Protein AF-A0A561WC39-F1 (afdb_monomer_lite)

Secondary structure (DSSP, 8-state):
--------PPPP-PPP-TTPPPPPPPPPPPPPTTS-TTTHHHHTTT-TT---------PPPPP----S---------HHHHHHHHHHHH-TT-SEEEEESGGGSTT--TT--EEEEEE-TTS--EEEEEEETTEEEEEEEE-HHHHHHHHHHHHHTT--HHHHHHHHPEEEEE--TTHHHHHHHHHHH-S-PPPHHHHHHHHHHHHHHHHHHHH--SHHHHHHHHHHHHHHHHHHHHHHTT-----THHHHHHHHHH-HHHHHHHHHTSS--HHHHHHHHHHTTS---TT---

Foldseek 3Di:
DDDDDDDDDDDDDDDDDPPDDDDDDDDDDDDDPPPPPPVVVVVCVVPVPPDDDDDDDDDDDDDDDDDDDPPPPPPPQLLVQLLVVCCVVQVQWQWKWWFDCCLDPNDDPLDATEMETEHPVDPWDWDWDADSNGTYIYGYDHPVRLVVVCVVCLVVLHLPSLRRLLRIDISDHDPDCSNVVSVVDQVVASDADDPLRLLVLQALLQVLLVQLVPDPDPVSNLVSLQVNLLSLLQLVQRRVRHRDYDDPVSLVSCCVVPVVVSVVSVVCSNPCNVSSQVSSVVSVHHDDPPDDD

Radius of gyration: 27.8 Å; chains: 1; bounding box: 89×64×68 Å

Organism: Actinoplanes teichomyceticus (NCBI:txid1867)

pLDDT: mean 80.76, std 26.43, range [28.27, 98.81]

Sequence (293 aa):
MFTGCGAIRGPPVARFNPDSPPAPDRAPEPATDAQVSVVFREVRKKFPDAGERVAVDTPIPPAMTRTGQCGMIIDMEPVHVARELARDRFPAAEWAMLTGSVVGPHRTAGSDLDIVVLDETDPGHRESLRHRGWPVELFVHTRERLAGFLERERAQRKPSTHRMLAHGVVLFGDPGDLPARCARVLAEGPGPLSPAEHDWLRYSLTDGLDDLRHATDPGERTVIATGLWTGTAEAVLSLAGRWVSGGKWLLRDLREHDPVLAERWLAARDDPAALATEVLAGAGGPLFDGYRA

InterPro domains:
  IPR043519 Nucleotidyltransferase superfamily [G3DSA:3.30.460.10] (80-185)
  IPR043519 Nucleotidyltransferase superfamily [SSF81301] (84-177)

Structure (mmCIF, N/CA/C/O backbone):
data_AF-A0A561WC39-F1
#
_entry.id   AF-A0A561WC39-F1
#
loop_
_atom_site.group_PDB
_atom_site.id
_atom_site.type_symbol
_atom_site.label_atom_id
_atom_site.label_alt_id
_atom_site.label_comp_id
_atom_site.label_asym_id
_atom_site.label_entity_id
_atom_site.label_seq_id
_atom_site.pdbx_PDB_ins_code
_atom_site.Cartn_x
_atom_site.Cartn_y
_atom_site.Cartn_z
_atom_site.occupancy
_atom_site.B_iso_or_equiv
_atom_site.auth_seq_id
_atom_site.auth_comp_id
_atom_site.auth_asym_id
_atom_site.auth_atom_id
_atom_site.pdbx_PDB_model_num
ATOM 1 N N . MET A 1 1 ? 70.003 -24.829 -41.745 1.00 38.84 1 MET A N 1
ATOM 2 C CA . MET A 1 1 ? 70.320 -25.410 -40.425 1.00 38.84 1 MET A CA 1
ATOM 3 C C . MET A 1 1 ? 69.004 -25.742 -39.753 1.00 38.84 1 MET A C 1
ATOM 5 O O . MET A 1 1 ? 68.220 -24.838 -39.510 1.00 38.84 1 MET A O 1
ATOM 9 N N . PHE A 1 2 ? 68.732 -27.035 -39.597 1.00 33.69 2 PHE A N 1
ATOM 10 C CA . PHE A 1 2 ? 67.561 -27.582 -38.915 1.00 33.69 2 PHE A CA 1
ATOM 11 C C . PHE A 1 2 ? 67.892 -27.774 -37.433 1.00 33.69 2 PHE A C 1
ATOM 13 O O . PHE A 1 2 ? 68.833 -28.494 -37.120 1.00 33.69 2 PHE A O 1
ATOM 20 N N . THR A 1 3 ? 67.092 -27.183 -36.554 1.00 34.00 3 THR A N 1
ATOM 21 C CA . THR A 1 3 ? 66.973 -27.468 -35.113 1.00 34.00 3 THR A CA 1
ATOM 22 C C . THR A 1 3 ? 65.618 -26.885 -34.692 1.00 34.00 3 THR A C 1
ATOM 24 O O . THR A 1 3 ? 65.288 -25.779 -35.090 1.00 34.00 3 THR A O 1
ATOM 27 N N . GLY A 1 4 ? 64.725 -27.521 -33.948 1.00 28.80 4 GLY A N 1
ATOM 28 C CA . GLY A 1 4 ? 64.634 -28.853 -33.378 1.00 28.80 4 GLY A CA 1
ATOM 29 C C . GLY A 1 4 ? 63.205 -28.976 -32.830 1.00 28.80 4 GLY A C 1
ATOM 30 O O . GLY A 1 4 ? 62.653 -28.019 -32.292 1.00 28.80 4 GLY A O 1
ATOM 31 N N . CYS A 1 5 ? 62.591 -30.135 -33.044 1.00 32.22 5 CYS A N 1
ATOM 32 C CA . CYS A 1 5 ? 61.251 -30.487 -32.592 1.00 32.22 5 CYS A CA 1
ATOM 33 C C . CYS A 1 5 ? 61.234 -30.624 -31.058 1.00 32.22 5 CYS A C 1
ATOM 35 O O . CYS A 1 5 ? 62.030 -31.381 -30.504 1.00 32.22 5 CYS A O 1
ATOM 37 N N . GLY A 1 6 ? 60.335 -29.905 -30.382 1.00 30.12 6 GLY A N 1
ATOM 38 C CA . GLY A 1 6 ? 60.115 -29.984 -28.938 1.00 30.12 6 GLY A CA 1
ATOM 39 C C . GLY A 1 6 ? 58.639 -30.216 -28.643 1.00 30.12 6 GLY A C 1
ATOM 40 O O . GLY A 1 6 ? 57.871 -29.271 -28.504 1.00 30.12 6 GLY A O 1
ATOM 41 N N . ALA A 1 7 ? 58.244 -31.487 -28.580 1.00 34.25 7 ALA A N 1
ATOM 42 C CA . ALA A 1 7 ? 56.922 -31.917 -28.146 1.00 34.25 7 ALA A CA 1
ATOM 43 C C . ALA A 1 7 ? 56.763 -31.681 -26.634 1.00 34.25 7 ALA A C 1
ATOM 45 O O . ALA A 1 7 ? 57.479 -32.285 -25.834 1.00 34.25 7 ALA A O 1
ATOM 46 N N . ILE A 1 8 ? 55.808 -30.837 -26.235 1.00 35.19 8 ILE A N 1
ATOM 47 C CA . ILE A 1 8 ? 55.399 -30.701 -24.833 1.00 35.19 8 ILE A CA 1
ATOM 48 C C . ILE A 1 8 ? 54.224 -31.653 -24.597 1.00 35.19 8 ILE A C 1
ATOM 50 O O . ILE A 1 8 ? 53.166 -31.541 -25.213 1.00 35.19 8 ILE A O 1
ATOM 54 N N . ARG A 1 9 ? 54.466 -32.638 -23.729 1.00 36.97 9 ARG A N 1
ATOM 55 C CA . ARG A 1 9 ? 53.514 -33.657 -23.280 1.00 36.97 9 ARG A CA 1
ATOM 56 C C . ARG A 1 9 ? 52.350 -32.993 -22.538 1.00 36.97 9 ARG A C 1
ATOM 58 O O . ARG A 1 9 ? 52.577 -32.300 -21.550 1.00 36.97 9 ARG A O 1
ATOM 65 N N . GLY A 1 10 ? 51.123 -33.241 -22.992 1.00 35.28 10 GLY A N 1
ATOM 66 C CA . GLY A 1 10 ? 49.914 -32.934 -22.226 1.00 35.28 10 GLY A CA 1
ATOM 67 C C . GLY A 1 10 ? 49.821 -33.784 -20.947 1.00 35.28 10 GLY A C 1
ATOM 68 O O . GLY A 1 10 ? 50.438 -34.854 -20.879 1.00 35.28 10 GLY A O 1
ATOM 69 N N . PRO A 1 11 ? 49.083 -33.322 -19.922 1.00 36.88 11 PRO A N 1
ATOM 70 C CA . PRO A 1 11 ? 48.911 -34.055 -18.671 1.00 36.88 11 PRO A CA 1
ATOM 71 C C . PRO A 1 11 ? 48.149 -35.375 -18.904 1.00 36.88 11 PRO A C 1
ATOM 73 O O . PRO A 1 11 ? 47.390 -35.488 -19.871 1.00 36.88 11 PRO A O 1
ATOM 76 N N . PRO A 1 12 ? 48.344 -36.400 -18.052 1.00 37.53 12 PRO A N 1
ATOM 77 C CA . PRO A 1 12 ? 47.723 -37.702 -18.249 1.00 37.53 12 PRO A CA 1
ATOM 78 C C . 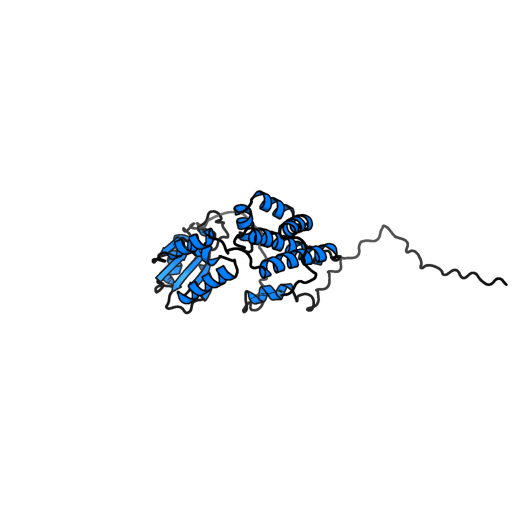PRO A 1 12 ? 46.200 -37.609 -18.113 1.00 37.53 12 PRO A C 1
ATOM 80 O O . PRO A 1 12 ? 45.676 -37.082 -17.134 1.00 37.53 12 PRO A O 1
ATOM 83 N N . VAL A 1 13 ? 45.496 -38.164 -19.098 1.00 41.84 13 VAL A N 1
ATOM 84 C CA . VAL A 1 13 ? 44.041 -38.333 -19.079 1.00 41.84 13 VAL A CA 1
ATOM 85 C C . VAL A 1 13 ? 43.697 -39.349 -17.987 1.00 41.84 13 VAL A C 1
ATOM 87 O O . VAL A 1 13 ? 44.093 -40.515 -18.069 1.00 41.84 13 VAL A O 1
ATOM 90 N N . ALA A 1 14 ? 42.994 -38.906 -16.946 1.00 41.03 14 ALA A N 1
ATOM 91 C CA . ALA A 1 14 ? 42.491 -39.785 -15.899 1.00 41.03 14 ALA A CA 1
ATOM 92 C C . ALA A 1 14 ? 41.495 -40.787 -16.506 1.00 41.03 14 ALA A C 1
ATOM 94 O O . ALA A 1 14 ? 40.533 -40.404 -17.172 1.00 41.03 14 ALA A O 1
ATOM 95 N N . ARG A 1 15 ? 41.738 -42.086 -16.299 1.00 39.62 15 ARG A N 1
ATOM 96 C CA . ARG A 1 15 ? 40.796 -43.145 -16.677 1.00 39.62 15 ARG A CA 1
ATOM 97 C C . ARG A 1 15 ? 39.572 -43.061 -15.766 1.00 39.62 15 ARG A C 1
ATOM 99 O O . ARG A 1 15 ? 39.701 -43.192 -14.553 1.00 39.62 15 ARG A O 1
ATOM 106 N N . PHE A 1 16 ? 38.405 -42.853 -16.364 1.00 41.72 16 PHE A N 1
ATOM 107 C CA . PHE A 1 16 ? 37.113 -42.919 -15.689 1.00 41.72 16 PHE A CA 1
ATOM 108 C C . PHE A 1 16 ? 36.824 -44.379 -15.305 1.00 41.72 16 PHE A C 1
ATOM 110 O O . PHE A 1 16 ? 36.820 -45.253 -16.173 1.00 41.72 16 PHE A O 1
ATOM 117 N N . ASN A 1 17 ? 36.638 -44.648 -14.012 1.00 43.69 17 ASN A N 1
ATOM 118 C CA . ASN A 1 17 ? 36.216 -45.949 -13.496 1.00 43.69 17 ASN A CA 1
ATOM 119 C C . ASN A 1 17 ? 34.712 -45.872 -13.163 1.00 43.69 17 ASN A C 1
ATOM 121 O O . ASN A 1 17 ? 34.363 -45.106 -12.264 1.00 43.69 17 ASN A O 1
ATOM 125 N N . PRO A 1 18 ? 33.827 -46.600 -13.867 1.00 40.78 18 PRO A N 1
ATOM 126 C CA . PRO A 1 18 ? 32.377 -46.482 -13.697 1.00 40.78 18 PRO A CA 1
ATOM 127 C C . PRO A 1 18 ? 31.819 -47.098 -12.397 1.00 40.78 18 PRO A C 1
ATOM 129 O O . PRO A 1 18 ? 30.639 -46.911 -12.127 1.00 40.78 18 PRO A O 1
ATOM 132 N N . ASP A 1 19 ? 32.647 -47.754 -11.572 1.00 41.31 19 ASP A N 1
ATOM 133 C CA . ASP A 1 19 ? 32.212 -48.460 -10.351 1.00 41.31 19 ASP A CA 1
ATOM 134 C C . ASP A 1 19 ? 32.605 -47.765 -9.023 1.00 41.31 19 ASP A C 1
ATOM 136 O O . ASP A 1 19 ? 32.615 -48.390 -7.961 1.00 41.31 19 ASP A O 1
ATOM 140 N N . SER A 1 20 ? 32.936 -46.468 -9.040 1.00 40.59 20 SER A N 1
ATOM 141 C CA . SER A 1 20 ? 33.216 -45.705 -7.809 1.00 40.59 20 SER A CA 1
ATOM 142 C C . SER A 1 20 ? 31.926 -45.134 -7.188 1.00 40.59 20 SER A C 1
ATOM 144 O O . SER A 1 20 ? 31.184 -44.444 -7.888 1.00 40.59 20 SER A O 1
ATOM 146 N N . PRO A 1 21 ? 31.656 -45.340 -5.882 1.00 39.66 21 PRO A N 1
ATOM 147 C CA . PRO A 1 21 ? 30.512 -44.722 -5.212 1.00 39.66 21 PRO A CA 1
ATOM 148 C C . PRO A 1 21 ? 30.664 -43.188 -5.152 1.00 39.66 21 PRO A C 1
ATOM 150 O O . PRO A 1 21 ? 31.790 -42.694 -5.026 1.00 39.66 21 PRO A O 1
ATOM 153 N N . PRO A 1 22 ? 29.561 -42.417 -5.234 1.00 40.00 22 PRO A N 1
ATOM 154 C CA . PRO A 1 22 ? 29.616 -40.958 -5.216 1.00 40.00 22 PRO A CA 1
ATOM 155 C C . PRO A 1 22 ? 30.178 -40.439 -3.887 1.00 40.00 22 PRO A C 1
ATOM 157 O O . PRO A 1 22 ? 29.841 -40.938 -2.811 1.00 40.00 22 PRO A O 1
ATOM 160 N N . ALA A 1 23 ? 31.042 -39.424 -3.968 1.00 41.06 23 ALA A N 1
ATOM 161 C CA . ALA A 1 23 ? 31.529 -38.703 -2.799 1.00 41.06 23 ALA A CA 1
ATOM 162 C C . ALA A 1 23 ? 30.355 -37.999 -2.085 1.00 41.06 23 ALA A C 1
ATOM 164 O O . ALA A 1 23 ? 29.459 -37.498 -2.766 1.00 41.06 23 ALA A O 1
ATOM 165 N N . PRO A 1 24 ? 30.334 -37.948 -0.741 1.00 38.28 24 PRO A N 1
ATOM 166 C CA . PRO A 1 24 ? 29.268 -37.273 -0.010 1.00 38.28 24 PRO A CA 1
ATOM 167 C C . PRO A 1 24 ? 29.285 -35.763 -0.284 1.00 38.28 24 PRO A C 1
ATOM 169 O O . PRO A 1 24 ? 30.349 -35.139 -0.259 1.00 38.28 24 PRO A O 1
ATOM 172 N N . ASP A 1 25 ? 28.098 -35.196 -0.521 1.00 38.34 25 ASP A N 1
ATOM 173 C CA . ASP A 1 25 ? 27.864 -33.761 -0.704 1.00 38.34 25 ASP A CA 1
ATOM 174 C C . ASP A 1 25 ? 28.508 -32.955 0.434 1.00 38.34 25 ASP A C 1
ATOM 176 O O . ASP A 1 25 ? 28.147 -33.090 1.607 1.00 38.34 25 ASP A O 1
ATOM 180 N N . ARG A 1 26 ? 29.468 -32.089 0.092 1.00 35.19 26 ARG A N 1
ATOM 181 C CA . ARG A 1 26 ? 29.903 -31.020 0.995 1.00 35.19 26 ARG A CA 1
ATOM 182 C C . ARG A 1 26 ? 28.839 -29.931 0.963 1.00 35.19 26 ARG A C 1
ATOM 184 O O . ARG A 1 26 ? 28.613 -29.325 -0.080 1.00 35.19 26 ARG A O 1
ATOM 191 N N . ALA A 1 27 ? 28.217 -29.679 2.111 1.00 35.19 27 ALA A N 1
ATOM 192 C CA . ALA A 1 27 ? 27.345 -28.529 2.309 1.00 35.19 27 ALA A CA 1
ATOM 193 C C . ALA A 1 27 ? 28.076 -27.226 1.912 1.00 35.19 27 ALA A C 1
ATOM 195 O O . ALA A 1 27 ? 29.264 -27.093 2.223 1.00 35.19 27 ALA A O 1
ATOM 196 N N . PRO A 1 28 ? 27.407 -26.274 1.237 1.00 35.34 28 PRO A N 1
ATOM 197 C CA . PRO A 1 28 ? 28.019 -24.996 0.901 1.00 35.34 28 PRO A CA 1
ATOM 198 C C . PRO A 1 28 ? 28.355 -24.215 2.180 1.00 35.34 28 PRO A C 1
ATOM 200 O O . PRO A 1 28 ? 27.536 -24.122 3.097 1.00 35.34 28 PRO A O 1
ATOM 203 N N . GLU A 1 29 ? 29.573 -23.671 2.244 1.00 35.72 29 GLU A N 1
ATOM 204 C CA . GLU A 1 29 ? 29.999 -22.772 3.321 1.00 35.72 29 GLU A CA 1
ATOM 205 C C . GLU A 1 29 ? 29.115 -21.509 3.350 1.00 35.72 29 GLU A C 1
ATOM 207 O O . GLU A 1 29 ? 28.715 -21.014 2.290 1.00 35.72 29 GLU A O 1
ATOM 212 N N . PRO A 1 30 ? 28.782 -20.971 4.538 1.00 34.69 30 PRO A N 1
ATOM 213 C CA . PRO A 1 30 ? 27.937 -19.789 4.643 1.00 34.69 30 PRO A CA 1
ATOM 214 C C . PRO A 1 30 ? 28.637 -18.554 4.060 1.00 34.69 30 PRO A C 1
ATOM 216 O O . PRO A 1 30 ? 29.819 -18.313 4.310 1.00 34.69 30 PRO A O 1
ATOM 219 N N . ALA A 1 31 ? 27.878 -17.752 3.309 1.00 33.28 31 ALA A N 1
ATOM 220 C CA . ALA A 1 31 ? 28.332 -16.477 2.765 1.00 33.28 31 ALA A CA 1
ATOM 221 C C . ALA A 1 31 ? 28.852 -15.550 3.879 1.00 33.28 31 ALA A C 1
ATOM 223 O O . ALA A 1 31 ? 28.271 -15.466 4.963 1.00 33.28 31 ALA A O 1
ATOM 224 N N . THR A 1 32 ? 29.951 -14.848 3.604 1.00 41.38 32 THR A N 1
ATOM 225 C CA . THR A 1 32 ? 30.555 -13.897 4.545 1.00 41.38 32 THR A CA 1
ATOM 226 C C . THR A 1 32 ? 29.769 -12.580 4.594 1.00 41.38 32 THR A C 1
ATOM 228 O O . THR A 1 32 ? 29.124 -12.181 3.622 1.00 41.38 32 THR A O 1
ATOM 231 N N . ASP A 1 33 ? 29.852 -11.884 5.736 1.00 38.91 33 ASP A N 1
ATOM 232 C CA . ASP A 1 33 ? 29.078 -10.689 6.142 1.00 38.91 33 ASP A CA 1
ATOM 233 C C . ASP A 1 33 ? 29.092 -9.485 5.167 1.00 38.91 33 ASP A C 1
ATOM 235 O O . ASP A 1 33 ? 28.386 -8.499 5.376 1.00 38.91 33 ASP A O 1
ATOM 239 N N . ALA A 1 34 ? 29.858 -9.539 4.075 1.00 39.38 34 ALA A N 1
ATOM 240 C CA . ALA A 1 34 ? 29.959 -8.466 3.088 1.00 39.38 34 ALA A CA 1
ATOM 241 C C . ALA A 1 34 ? 28.928 -8.548 1.937 1.00 39.38 34 ALA A C 1
ATOM 243 O O . ALA A 1 34 ? 28.768 -7.569 1.210 1.00 39.38 34 ALA A O 1
ATOM 244 N N . GLN A 1 35 ? 28.191 -9.657 1.772 1.00 39.16 35 GLN A N 1
ATOM 245 C CA . GLN A 1 35 ? 27.247 -9.866 0.647 1.00 39.16 35 GLN A CA 1
ATOM 246 C C . GLN A 1 35 ? 25.762 -9.620 0.995 1.00 39.16 35 GLN A C 1
ATOM 248 O O . GLN A 1 35 ? 24.876 -9.825 0.172 1.00 39.16 35 GLN A O 1
ATOM 253 N N . VAL A 1 36 ? 25.473 -9.106 2.195 1.00 38.50 36 VAL A N 1
ATOM 254 C CA . VAL A 1 36 ? 24.104 -8.906 2.724 1.00 38.50 36 VAL A CA 1
ATOM 255 C C . VAL A 1 36 ? 23.684 -7.413 2.725 1.00 38.50 36 VAL A C 1
ATOM 257 O O . VAL A 1 36 ? 22.737 -6.996 3.387 1.00 38.50 36 VAL A O 1
ATOM 260 N N . SER A 1 37 ? 24.384 -6.559 1.969 1.00 40.31 37 SER A N 1
ATOM 261 C CA . SER A 1 37 ? 24.378 -5.098 2.192 1.00 40.31 37 SER A CA 1
ATOM 262 C C . SER A 1 37 ? 23.324 -4.273 1.419 1.00 40.31 37 SER A C 1
ATOM 264 O O . SER A 1 37 ? 23.021 -3.152 1.829 1.00 40.31 37 SER A O 1
ATOM 266 N N . VAL A 1 38 ? 22.688 -4.782 0.354 1.00 38.06 38 VAL A N 1
ATOM 267 C CA . VAL A 1 38 ? 21.736 -3.963 -0.444 1.00 38.06 38 VAL A CA 1
ATOM 268 C C . VAL A 1 38 ? 20.268 -4.217 -0.077 1.00 38.06 38 VAL A C 1
ATOM 270 O O . VAL A 1 38 ? 19.501 -3.270 0.080 1.00 38.06 38 VAL A O 1
ATOM 273 N N . VAL A 1 39 ? 19.878 -5.466 0.196 1.00 39.50 39 VAL A N 1
ATOM 274 C CA . VAL A 1 39 ? 18.478 -5.817 0.527 1.00 39.50 39 VAL A CA 1
ATOM 275 C C . VAL A 1 39 ? 18.075 -5.364 1.943 1.00 39.50 39 VAL A C 1
ATOM 277 O O . VAL A 1 39 ? 16.921 -5.017 2.195 1.00 39.50 39 VAL A O 1
ATOM 280 N N . PHE A 1 40 ? 19.024 -5.267 2.880 1.00 32.22 40 PHE A N 1
ATOM 281 C CA . PHE A 1 40 ? 18.731 -4.863 4.262 1.00 32.22 40 PHE A CA 1
ATOM 282 C C . PHE A 1 40 ? 18.564 -3.352 4.464 1.00 32.22 40 PHE A C 1
ATOM 284 O O . PHE A 1 40 ? 18.014 -2.933 5.488 1.00 32.22 40 PHE A O 1
ATOM 291 N N . ARG A 1 41 ? 18.976 -2.518 3.499 1.00 39.00 41 ARG A N 1
ATOM 292 C CA . ARG A 1 41 ? 18.856 -1.056 3.620 1.00 39.00 41 ARG A CA 1
ATOM 293 C C . ARG A 1 41 ? 17.397 -0.582 3.537 1.00 39.00 41 ARG A C 1
ATOM 295 O O . ARG A 1 41 ? 17.069 0.453 4.115 1.00 39.00 41 ARG A O 1
ATOM 302 N N . GLU A 1 42 ? 16.518 -1.379 2.930 1.00 37.19 42 GLU A N 1
ATOM 303 C CA . GLU A 1 42 ? 15.094 -1.056 2.778 1.00 37.19 42 GLU A CA 1
ATOM 304 C C . GLU A 1 42 ? 14.211 -1.682 3.875 1.00 37.19 42 GLU A C 1
ATOM 306 O O . GLU A 1 42 ? 13.207 -1.096 4.281 1.00 37.19 42 GLU A O 1
ATOM 311 N N . VAL A 1 43 ? 14.628 -2.813 4.460 1.00 35.31 43 VAL A N 1
ATOM 312 C CA . VAL A 1 43 ? 13.932 -3.433 5.606 1.00 35.31 43 VAL A CA 1
ATOM 313 C C . VAL A 1 43 ? 14.170 -2.642 6.900 1.00 35.31 43 VAL A C 1
ATOM 315 O O . VAL A 1 43 ? 13.235 -2.421 7.671 1.00 35.31 43 VAL A O 1
ATOM 318 N N . ARG A 1 44 ? 15.388 -2.122 7.119 1.00 31.73 44 ARG A N 1
ATOM 319 C CA . ARG A 1 44 ? 15.736 -1.369 8.341 1.00 31.73 44 ARG A CA 1
ATOM 320 C C . ARG A 1 44 ? 15.097 0.025 8.416 1.00 31.73 44 ARG A C 1
ATOM 322 O O . ARG A 1 44 ? 14.893 0.538 9.509 1.00 31.73 44 ARG A O 1
ATOM 329 N N . LYS A 1 45 ? 14.710 0.613 7.276 1.00 35.44 45 LYS A N 1
ATOM 330 C CA . LYS A 1 45 ? 13.906 1.853 7.232 1.00 35.44 45 LYS A CA 1
ATOM 331 C C . LYS A 1 45 ? 12.459 1.646 7.693 1.00 35.44 45 LYS A C 1
ATOM 333 O O . LYS A 1 45 ? 11.787 2.621 8.012 1.00 35.44 45 LYS A O 1
ATOM 338 N N . LYS A 1 46 ? 11.972 0.400 7.714 1.00 36.19 46 LYS A N 1
ATOM 339 C CA . LYS A 1 46 ? 10.573 0.077 8.019 1.00 36.19 46 LYS A CA 1
ATOM 340 C C . LYS A 1 46 ? 10.353 -0.393 9.464 1.00 36.19 46 LYS A C 1
ATOM 342 O O . LYS A 1 46 ? 9.235 -0.272 9.951 1.00 36.19 46 LYS A O 1
ATOM 347 N N . PHE A 1 47 ? 11.398 -0.869 10.153 1.00 32.81 47 PHE A N 1
ATOM 348 C CA . PHE A 1 47 ? 11.338 -1.353 11.541 1.00 32.81 47 PHE A CA 1
ATOM 349 C C . PHE A 1 47 ? 12.672 -1.098 12.280 1.00 32.81 47 PHE A C 1
ATOM 351 O O . PHE A 1 47 ? 13.595 -1.903 12.149 1.00 32.81 47 PHE A O 1
ATOM 358 N N . PRO A 1 48 ? 12.816 0.010 13.033 1.00 30.45 48 PRO A N 1
ATOM 359 C CA . PRO A 1 48 ? 14.077 0.345 13.703 1.00 30.45 48 PRO A CA 1
ATOM 360 C C . PRO A 1 48 ? 14.392 -0.527 14.935 1.00 30.45 48 PRO A C 1
ATOM 362 O O . PRO A 1 48 ? 15.565 -0.657 15.270 1.00 30.45 48 PRO A O 1
ATOM 365 N N . ASP A 1 49 ? 13.393 -1.195 15.530 1.00 33.12 49 ASP A N 1
ATOM 366 C CA . ASP A 1 49 ? 13.530 -1.943 16.796 1.00 33.12 49 ASP A CA 1
ATOM 367 C C . ASP A 1 49 ? 13.316 -3.462 16.661 1.00 33.12 49 ASP A C 1
ATOM 369 O O . ASP A 1 49 ? 12.816 -4.120 17.574 1.00 33.12 49 ASP A O 1
ATOM 373 N N . ALA A 1 50 ? 13.691 -4.064 15.528 1.00 34.47 50 ALA A N 1
ATOM 374 C CA . ALA A 1 50 ? 13.735 -5.525 15.423 1.00 34.47 50 ALA A CA 1
ATOM 375 C C . ALA A 1 50 ? 14.905 -6.077 16.261 1.00 34.47 50 ALA A C 1
ATOM 377 O O . ALA A 1 50 ? 16.006 -6.315 15.761 1.00 34.47 50 ALA A O 1
ATOM 378 N N . GLY A 1 51 ? 14.651 -6.217 17.560 1.00 31.98 51 GLY A N 1
ATOM 379 C CA . GLY A 1 51 ? 15.507 -6.889 18.520 1.00 31.98 51 GLY A CA 1
ATOM 380 C C . GLY A 1 51 ? 15.668 -8.379 18.212 1.00 31.98 51 GLY A C 1
ATOM 381 O O . GLY A 1 51 ? 14.789 -9.034 17.659 1.00 31.98 51 GLY A O 1
ATOM 382 N N . GLU A 1 52 ? 16.862 -8.836 18.564 1.00 32.75 52 GLU A N 1
ATOM 383 C CA . GLU A 1 52 ? 17.459 -10.170 18.629 1.00 32.75 52 GLU A CA 1
ATOM 384 C C . GLU A 1 52 ? 16.571 -11.421 18.438 1.00 32.75 52 GLU A C 1
ATOM 386 O O . GLU A 1 52 ? 15.486 -11.575 18.994 1.00 32.75 52 GLU A O 1
ATOM 391 N N . ARG A 1 53 ? 17.116 -12.367 17.658 1.00 32.41 53 ARG A N 1
ATOM 392 C CA . ARG A 1 53 ? 16.538 -13.677 17.327 1.00 32.41 53 ARG A CA 1
ATOM 393 C C . ARG A 1 53 ? 16.152 -14.450 18.593 1.00 32.41 53 ARG A C 1
ATOM 395 O O . ARG A 1 53 ? 17.025 -14.887 19.336 1.00 32.41 53 ARG A O 1
ATOM 402 N N . VAL A 1 54 ? 14.865 -14.745 18.763 1.00 30.77 54 VAL A N 1
ATOM 403 C CA . VAL A 1 54 ? 14.424 -15.837 19.640 1.00 30.77 54 VAL A CA 1
ATOM 404 C C . VAL A 1 54 ? 14.394 -17.114 18.803 1.00 30.77 54 VAL A C 1
ATOM 406 O O . VAL A 1 54 ? 13.562 -17.264 17.909 1.00 30.77 54 VAL A O 1
ATOM 409 N N . ALA A 1 55 ? 15.337 -18.019 19.062 1.00 29.28 55 ALA A N 1
ATOM 410 C CA . ALA A 1 55 ? 15.293 -19.379 18.542 1.00 29.28 55 ALA A CA 1
ATOM 411 C C . ALA A 1 55 ? 14.101 -20.112 19.174 1.00 29.28 55 ALA A C 1
ATOM 413 O O . ALA A 1 55 ? 14.011 -20.208 20.397 1.00 29.28 55 ALA A O 1
ATOM 414 N N . VAL A 1 56 ? 13.185 -20.623 18.351 1.00 32.62 56 VAL A N 1
ATOM 415 C CA . VAL A 1 56 ? 12.109 -21.510 18.805 1.00 32.62 56 VAL A CA 1
ATOM 416 C C . VAL A 1 56 ? 12.410 -22.902 18.263 1.00 32.62 56 VAL A C 1
ATOM 418 O O . VAL A 1 56 ? 11.914 -23.298 17.213 1.00 32.62 56 VAL A O 1
ATOM 421 N N . ASP A 1 57 ? 13.265 -23.632 18.978 1.00 32.12 57 ASP A N 1
ATOM 422 C CA . ASP A 1 57 ? 13.354 -25.083 18.844 1.00 32.12 57 ASP A CA 1
ATOM 423 C C . ASP A 1 57 ? 12.148 -25.692 19.561 1.00 32.12 57 ASP A C 1
ATOM 425 O O . ASP A 1 57 ? 12.077 -25.740 20.791 1.00 32.12 57 ASP A O 1
ATOM 429 N N . THR A 1 58 ? 11.157 -26.161 18.808 1.00 32.75 58 THR A N 1
ATOM 430 C CA . THR A 1 58 ? 10.183 -27.118 19.341 1.00 32.75 58 THR A CA 1
ATOM 431 C C . THR A 1 58 ? 9.755 -28.074 18.228 1.00 32.75 58 THR A C 1
ATOM 433 O O . THR A 1 58 ? 9.284 -27.616 17.186 1.00 32.75 58 THR A O 1
ATOM 436 N N . PRO A 1 59 ? 9.918 -29.399 18.400 1.00 31.00 59 PRO A N 1
ATOM 437 C CA . PRO A 1 59 ? 9.541 -30.359 17.374 1.00 31.00 59 PRO A CA 1
ATOM 438 C C . PRO A 1 59 ? 8.016 -30.438 17.239 1.00 31.00 59 PRO A C 1
ATOM 440 O O . PRO A 1 59 ? 7.290 -30.527 18.229 1.00 31.00 59 PRO A O 1
ATOM 443 N N . ILE A 1 60 ? 7.540 -30.439 15.994 1.00 36.25 60 ILE A N 1
ATOM 444 C CA . ILE A 1 60 ? 6.140 -30.691 15.632 1.00 36.25 60 ILE A CA 1
ATOM 445 C C . ILE A 1 60 ? 5.821 -32.162 15.970 1.00 36.25 60 ILE A C 1
ATOM 447 O O . ILE A 1 60 ? 6.456 -33.049 15.394 1.00 36.25 60 ILE A O 1
ATOM 451 N N . PRO A 1 61 ? 4.873 -32.473 16.875 1.00 32.31 61 PRO A N 1
ATOM 452 C CA . PRO A 1 61 ? 4.496 -33.858 17.140 1.00 32.31 61 PRO A CA 1
ATOM 453 C C . PRO A 1 61 ? 3.616 -34.409 16.003 1.00 32.31 61 PRO A C 1
ATOM 455 O O . PRO A 1 61 ? 2.863 -33.651 15.382 1.00 32.31 61 PRO A O 1
ATOM 458 N N . PRO A 1 62 ? 3.678 -35.722 15.707 1.00 33.25 62 PRO A N 1
ATOM 459 C CA . PRO A 1 62 ? 2.917 -36.301 14.613 1.00 33.25 62 PRO A CA 1
ATOM 460 C C . PRO A 1 62 ? 1.434 -36.420 14.980 1.00 33.25 62 PRO A C 1
ATOM 462 O O . PRO A 1 62 ? 1.062 -36.633 16.135 1.00 33.25 62 PRO A O 1
ATOM 465 N N . ALA A 1 63 ? 0.585 -36.301 13.961 1.00 38.69 63 ALA A N 1
ATOM 466 C CA . ALA A 1 63 ? -0.859 -36.421 14.078 1.00 38.69 63 ALA A CA 1
ATOM 467 C C . ALA A 1 63 ? -1.270 -37.793 14.645 1.00 38.69 63 ALA A C 1
ATOM 469 O O . ALA A 1 63 ? -0.957 -38.834 14.067 1.00 38.69 63 ALA A O 1
ATOM 470 N N . MET A 1 64 ? -2.036 -37.784 15.739 1.00 30.67 64 MET A N 1
ATOM 471 C CA . MET A 1 64 ? -2.766 -38.950 16.233 1.00 30.67 64 MET A CA 1
ATOM 472 C C . MET A 1 64 ? -4.260 -38.645 16.369 1.00 30.67 64 MET A C 1
ATOM 474 O O . MET A 1 64 ? -4.695 -37.569 16.769 1.00 30.67 64 MET A O 1
ATOM 478 N N . THR A 1 65 ? -5.035 -39.633 15.942 1.00 33.78 65 THR A N 1
ATOM 479 C CA . THR A 1 65 ? -6.476 -39.659 15.692 1.00 33.78 65 THR A CA 1
ATOM 480 C C . THR A 1 65 ? -7.349 -39.694 16.949 1.00 33.78 65 THR A C 1
ATOM 482 O O . THR A 1 65 ? -7.043 -40.458 17.854 1.00 33.78 65 THR A O 1
ATOM 485 N N . ARG A 1 66 ? -8.487 -38.966 16.882 1.00 40.31 66 ARG A N 1
ATOM 486 C CA . ARG A 1 66 ? -9.804 -39.125 17.566 1.00 40.31 66 ARG A CA 1
ATOM 487 C C . ARG A 1 66 ? -9.758 -39.581 19.040 1.00 40.31 66 ARG A C 1
ATOM 489 O O . ARG A 1 66 ? -9.358 -40.692 19.346 1.00 40.31 66 ARG A O 1
ATOM 496 N N . THR A 1 67 ? -10.353 -38.872 19.997 1.00 34.28 67 THR A N 1
ATOM 497 C CA . THR A 1 67 ? -11.812 -38.719 20.179 1.00 34.28 67 THR A CA 1
ATOM 498 C C . THR A 1 67 ? -12.041 -37.807 21.395 1.00 34.28 67 THR A C 1
ATOM 500 O O . THR A 1 67 ? -11.336 -37.964 22.386 1.00 34.28 67 THR A O 1
ATOM 503 N N . GLY A 1 68 ? -13.060 -36.940 21.367 1.00 32.59 68 GLY A N 1
ATOM 504 C CA . GLY A 1 68 ? -13.639 -36.339 22.580 1.00 32.59 68 GLY A CA 1
ATOM 505 C C . GLY A 1 68 ? -13.407 -34.834 22.737 1.00 32.59 68 GLY A C 1
ATOM 506 O O . GLY A 1 68 ? -12.281 -34.391 22.904 1.00 32.59 68 GLY A O 1
ATOM 507 N N . GLN A 1 69 ? -14.513 -34.081 22.714 1.00 34.09 69 GLN A N 1
ATOM 508 C CA . GLN A 1 69 ? -14.628 -32.631 22.935 1.00 34.09 69 GLN A CA 1
ATOM 509 C C . GLN A 1 69 ? -13.955 -31.739 21.884 1.00 34.09 69 GLN A C 1
ATOM 511 O O . GLN A 1 69 ? -12.893 -31.155 22.070 1.00 34.09 69 GLN A O 1
ATOM 516 N N . CYS A 1 70 ? -14.681 -31.568 20.776 1.00 28.27 70 CYS A N 1
ATOM 517 C CA . CYS A 1 70 ? -14.558 -30.405 19.909 1.00 28.27 70 CYS A CA 1
ATOM 518 C C . CYS A 1 70 ? -14.868 -29.162 20.756 1.00 28.27 70 CYS A C 1
ATOM 520 O O . CYS A 1 70 ? -16.029 -28.855 21.029 1.00 28.27 70 CYS A O 1
ATOM 522 N N . GLY A 1 71 ? -13.816 -28.504 21.246 1.00 33.62 71 GLY A N 1
ATOM 523 C CA . GLY A 1 71 ? -13.915 -27.148 21.752 1.00 33.62 71 GLY A CA 1
ATOM 524 C C . GLY A 1 71 ? -14.509 -26.312 20.635 1.00 33.62 71 GLY A C 1
ATOM 525 O O . GLY A 1 71 ? -13.902 -26.176 19.575 1.00 33.62 71 GLY A O 1
ATOM 526 N N . MET A 1 72 ? -15.729 -25.836 20.854 1.00 35.19 72 MET A N 1
ATOM 527 C CA . MET A 1 72 ? -16.367 -24.843 20.009 1.00 35.19 72 MET A CA 1
ATOM 528 C C . MET A 1 72 ? -15.366 -23.695 19.873 1.00 35.19 72 MET A C 1
ATOM 530 O O . MET A 1 72 ? -15.177 -22.925 20.814 1.00 35.19 72 MET A O 1
ATOM 534 N N . ILE A 1 73 ? -14.696 -23.592 18.724 1.00 42.72 73 ILE A N 1
ATOM 535 C CA . ILE A 1 73 ? -14.203 -22.302 18.262 1.00 42.72 73 ILE A CA 1
ATOM 536 C C . ILE A 1 73 ? -15.496 -21.521 18.097 1.00 42.72 73 ILE A C 1
ATOM 538 O O . ILE A 1 73 ? -16.224 -21.716 17.127 1.00 42.72 73 ILE A O 1
ATOM 542 N N . ILE A 1 74 ? -15.873 -20.774 19.134 1.00 42.53 74 ILE A N 1
ATOM 543 C CA . ILE A 1 74 ? -16.972 -19.837 19.028 1.00 42.53 74 ILE A CA 1
ATOM 544 C C . ILE A 1 74 ? -16.486 -18.887 17.947 1.00 42.53 74 ILE A C 1
ATOM 546 O O . ILE A 1 74 ? -15.528 -18.145 18.170 1.00 42.53 74 ILE A O 1
ATOM 550 N N . ASP A 1 75 ? -17.079 -19.001 16.762 1.00 51.34 75 ASP A N 1
ATOM 551 C CA . ASP A 1 75 ? -16.893 -18.076 15.655 1.00 51.34 75 ASP A CA 1
ATOM 552 C C . ASP A 1 75 ? -17.518 -16.755 16.119 1.00 51.34 75 ASP A C 1
ATOM 554 O O . ASP A 1 75 ? -18.669 -16.425 15.840 1.00 51.34 75 ASP A O 1
ATOM 558 N N . MET A 1 76 ? -16.814 -16.087 17.034 1.00 63.97 76 MET A N 1
ATOM 559 C CA . MET A 1 76 ? -17.227 -14.814 17.572 1.00 63.97 76 MET A CA 1
ATOM 560 C C . MET A 1 76 ? -17.054 -13.817 16.454 1.00 63.97 76 MET A C 1
ATOM 562 O O . MET A 1 76 ? -15.964 -13.674 15.899 1.00 63.97 76 MET A O 1
ATOM 566 N N . GLU A 1 77 ? -18.150 -13.138 16.144 1.00 89.00 77 GLU A N 1
ATOM 567 C CA . GLU A 1 77 ? -18.185 -12.143 15.091 1.00 89.00 77 GLU A CA 1
ATOM 568 C C . GLU A 1 77 ? -17.018 -11.152 15.287 1.00 89.00 77 GLU A C 1
ATOM 570 O O . GLU A 1 77 ? -16.940 -10.525 16.350 1.00 89.00 77 GLU A O 1
ATOM 575 N N . PRO A 1 78 ? -16.088 -10.998 14.323 1.00 93.00 78 PRO A N 1
ATOM 576 C CA . PRO A 1 78 ? -14.866 -10.204 14.496 1.00 93.00 78 PRO A CA 1
ATOM 577 C C . PRO A 1 78 ? -15.153 -8.764 14.925 1.00 93.00 78 PRO A C 1
ATOM 579 O O . PRO A 1 78 ? -14.424 -8.200 15.737 1.00 93.00 78 PRO A O 1
ATOM 582 N N . VAL A 1 79 ? -16.266 -8.190 14.458 1.00 95.69 79 VAL A N 1
ATOM 583 C CA . VAL A 1 79 ? -16.741 -6.863 14.878 1.00 95.69 79 VAL A CA 1
ATOM 584 C C . VAL A 1 79 ? -17.049 -6.820 16.378 1.00 95.69 79 VAL A C 1
ATOM 586 O O . VAL A 1 79 ? -16.770 -5.820 17.035 1.00 95.69 79 VAL A O 1
ATOM 589 N N . HIS A 1 80 ? -17.628 -7.885 16.938 1.00 95.75 80 HIS A N 1
ATOM 590 C CA . HIS A 1 80 ? -17.909 -7.970 18.370 1.00 95.75 80 HIS A CA 1
ATOM 591 C C . HIS A 1 80 ? -16.612 -8.034 19.183 1.00 95.75 80 HIS A C 1
ATOM 593 O O . HIS A 1 80 ? -16.442 -7.235 20.101 1.00 95.75 80 HIS A O 1
ATOM 599 N N . VAL A 1 81 ? -15.682 -8.912 18.790 1.00 96.75 81 VAL A N 1
ATOM 600 C CA . VAL A 1 81 ? -14.376 -9.071 19.456 1.00 96.75 81 VAL A CA 1
ATOM 601 C C . VAL A 1 81 ? -13.565 -7.775 19.412 1.00 96.75 81 VAL A C 1
ATOM 603 O O . VAL A 1 81 ? -13.049 -7.328 20.433 1.00 96.75 81 VAL A O 1
ATOM 606 N N . ALA A 1 82 ? -13.492 -7.135 18.243 1.00 98.06 82 ALA A N 1
ATOM 607 C CA . ALA A 1 82 ? -12.783 -5.873 18.073 1.00 98.06 82 ALA A CA 1
ATOM 608 C C . ALA A 1 82 ? -13.413 -4.742 18.899 1.00 98.06 82 ALA A C 1
ATOM 610 O O . ALA A 1 82 ? -12.695 -3.961 19.521 1.00 98.06 82 ALA A O 1
ATOM 611 N N . ARG A 1 83 ? -14.752 -4.657 18.937 1.00 98.19 83 ARG A N 1
ATOM 612 C CA . ARG A 1 83 ? -15.471 -3.634 19.714 1.00 98.19 83 ARG A CA 1
ATOM 613 C C . ARG A 1 83 ? -15.218 -3.772 21.209 1.00 98.19 83 ARG A C 1
ATOM 615 O O . ARG A 1 83 ? -15.046 -2.756 21.873 1.00 98.19 83 ARG A O 1
ATOM 622 N N . GLU A 1 84 ? -15.245 -4.997 21.723 1.00 97.62 84 GLU A N 1
ATOM 623 C CA . GLU A 1 84 ? -14.952 -5.283 23.127 1.00 97.62 84 GLU A CA 1
ATOM 624 C C . GLU A 1 84 ? -13.534 -4.829 23.480 1.00 97.62 84 GLU A C 1
ATOM 626 O O . GLU A 1 84 ? -13.369 -3.949 24.321 1.00 97.62 84 GLU A O 1
ATOM 631 N N . LEU A 1 85 ? -12.529 -5.329 22.752 1.00 98.31 85 LEU A N 1
ATOM 632 C CA . LEU A 1 85 ? -11.130 -4.970 22.976 1.00 98.31 85 LEU A CA 1
ATOM 633 C C . LEU A 1 85 ? -10.904 -3.454 22.926 1.00 98.31 85 LEU A C 1
ATOM 635 O O . LEU A 1 85 ? -10.220 -2.900 23.786 1.00 98.31 85 LEU A O 1
ATOM 639 N N . ALA A 1 86 ? -11.463 -2.784 21.916 1.00 98.25 86 ALA A N 1
ATOM 640 C CA . ALA A 1 86 ? -11.268 -1.354 21.729 1.00 98.25 86 ALA A CA 1
ATOM 641 C C . ALA A 1 86 ? -11.911 -0.530 22.858 1.00 98.25 86 ALA A C 1
ATOM 643 O O . ALA A 1 86 ? -11.307 0.440 23.305 1.00 98.25 86 ALA A O 1
ATOM 644 N N . ARG A 1 87 ? -13.091 -0.922 23.364 1.00 98.06 87 ARG A N 1
ATOM 645 C CA . ARG A 1 87 ? -13.729 -0.238 24.505 1.00 98.06 87 ARG A CA 1
ATOM 646 C C . ARG A 1 87 ? -12.977 -0.450 25.812 1.00 98.06 87 ARG A C 1
ATOM 648 O O . ARG A 1 87 ? -12.870 0.488 26.596 1.00 98.06 87 ARG A O 1
ATOM 655 N N . ASP A 1 88 ? -12.465 -1.656 26.031 1.00 97.88 88 ASP A N 1
ATOM 656 C CA . ASP A 1 88 ? -11.744 -1.991 27.257 1.00 97.88 88 ASP A CA 1
ATOM 657 C C . ASP A 1 88 ? -10.391 -1.274 27.328 1.00 97.88 88 ASP A C 1
ATOM 659 O O . ASP A 1 88 ? -9.997 -0.789 28.388 1.00 97.88 88 ASP A O 1
ATOM 663 N N . ARG A 1 89 ? -9.672 -1.189 26.200 1.00 97.69 89 ARG A N 1
ATOM 664 C CA . ARG A 1 89 ? -8.338 -0.572 26.151 1.00 97.69 89 ARG A CA 1
ATOM 665 C C . ARG A 1 89 ? -8.347 0.936 25.961 1.00 97.69 89 ARG A C 1
ATOM 667 O O . ARG A 1 89 ? -7.438 1.587 26.466 1.00 97.69 89 ARG A O 1
ATOM 674 N N . PHE A 1 90 ? -9.340 1.473 25.257 1.00 98.12 90 PHE A N 1
ATOM 675 C CA . PHE A 1 90 ? -9.409 2.892 24.908 1.00 98.12 90 PHE A CA 1
ATOM 676 C C . PHE A 1 90 ? -10.743 3.505 25.355 1.00 98.12 90 PHE A C 1
ATOM 678 O O . PHE A 1 90 ? -11.536 3.956 24.526 1.00 98.12 90 PHE A O 1
ATOM 685 N N . PRO A 1 91 ? -11.029 3.532 26.672 1.00 97.50 91 PRO A N 1
ATOM 686 C CA . PRO A 1 91 ? -12.298 4.043 27.189 1.00 97.50 91 PRO A CA 1
ATOM 687 C C . PRO A 1 91 ? -12.494 5.550 26.951 1.00 97.50 91 PRO A C 1
ATOM 689 O O . PRO A 1 91 ? -13.622 6.030 27.038 1.00 97.50 91 PRO A O 1
ATOM 692 N N . ALA A 1 92 ? -11.414 6.289 26.669 1.00 97.50 92 ALA A N 1
ATOM 693 C CA . ALA A 1 92 ? -11.430 7.721 26.371 1.00 97.50 92 ALA A CA 1
ATOM 694 C C . ALA A 1 92 ? -11.407 8.042 24.863 1.00 97.50 92 ALA A C 1
ATOM 696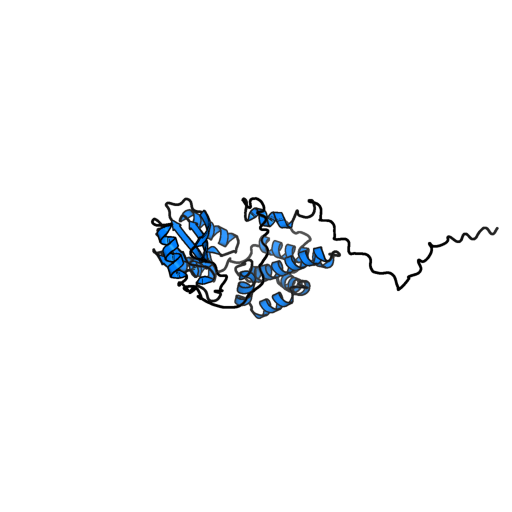 O O . ALA A 1 92 ? -11.498 9.215 24.503 1.00 97.50 92 ALA A O 1
ATOM 697 N N . ALA A 1 93 ? -11.308 7.031 23.989 1.00 98.44 93 ALA A N 1
ATOM 698 C CA . ALA A 1 93 ? -11.249 7.248 22.548 1.00 98.44 93 ALA A CA 1
ATOM 699 C C . ALA A 1 93 ? -12.531 7.892 22.011 1.00 98.44 93 ALA A C 1
ATOM 701 O O . ALA A 1 93 ? -13.648 7.516 22.377 1.00 98.44 93 ALA A O 1
ATOM 702 N N . GLU A 1 94 ? -12.365 8.822 21.072 1.00 98.31 94 GLU A N 1
ATOM 703 C CA . GLU A 1 94 ? -13.478 9.480 20.389 1.00 98.31 94 GLU A CA 1
ATOM 704 C C . GLU A 1 94 ? -14.228 8.489 19.487 1.00 98.31 94 GLU A C 1
ATOM 706 O O . GLU A 1 94 ? -15.460 8.469 19.449 1.00 98.31 94 GLU A O 1
ATOM 711 N N . TRP A 1 95 ? -13.482 7.648 18.765 1.00 98.75 95 TRP A N 1
ATOM 712 C CA . TRP A 1 95 ? -14.023 6.584 17.926 1.00 98.75 95 TRP A CA 1
ATOM 713 C C . TRP A 1 95 ? -12.991 5.486 17.672 1.00 98.75 95 TRP A C 1
ATOM 715 O O . TRP A 1 95 ? -11.780 5.689 17.770 1.00 98.75 95 TRP A O 1
ATOM 725 N N . ALA A 1 96 ? -13.492 4.314 17.283 1.00 98.69 96 ALA A N 1
ATOM 726 C CA . ALA A 1 96 ? -12.674 3.220 16.777 1.00 98.69 96 ALA A CA 1
ATOM 727 C C . ALA A 1 96 ? -13.353 2.538 15.587 1.00 98.69 96 ALA A C 1
ATOM 729 O O . ALA A 1 96 ? -14.582 2.433 15.526 1.00 98.69 96 ALA A O 1
ATOM 730 N N . MET A 1 97 ? -12.551 2.039 14.650 1.00 98.62 97 MET A N 1
ATOM 731 C CA . MET A 1 97 ? -13.005 1.346 13.446 1.00 98.62 97 MET A CA 1
ATOM 732 C C . MET A 1 97 ? -12.224 0.049 13.256 1.00 98.62 97 MET A C 1
ATOM 734 O O . MET A 1 97 ? -11.000 0.047 13.338 1.00 98.62 97 MET A O 1
ATOM 738 N N . LEU A 1 98 ? -12.929 -1.041 12.959 1.00 98.50 98 LEU A N 1
ATOM 739 C CA . LEU A 1 98 ? -12.326 -2.285 12.489 1.00 98.50 98 LEU A CA 1
ATOM 740 C C . LEU A 1 98 ? -12.187 -2.214 10.974 1.00 98.50 98 LEU A C 1
ATOM 742 O O . LEU A 1 98 ? -13.118 -1.823 10.274 1.00 98.50 98 LEU A O 1
ATOM 746 N N . THR A 1 99 ? -11.037 -2.611 10.464 1.00 96.50 99 THR A N 1
ATOM 747 C CA . THR A 1 99 ? -10.702 -2.512 9.053 1.00 96.50 99 THR A CA 1
ATOM 748 C C . THR A 1 99 ? -9.941 -3.748 8.582 1.00 96.50 99 THR A C 1
ATOM 750 O O . THR A 1 99 ? -10.025 -4.811 9.195 1.00 96.50 99 THR A O 1
ATOM 753 N N . GLY A 1 100 ? -9.257 -3.641 7.448 1.00 91.06 100 GLY A N 1
ATOM 754 C CA . GLY A 1 100 ? -8.451 -4.711 6.902 1.00 91.06 100 GLY A CA 1
ATOM 755 C C . GLY A 1 100 ? -9.277 -5.773 6.197 1.00 91.06 100 GLY A C 1
ATOM 756 O O . GLY A 1 100 ? -10.440 -5.594 5.826 1.00 91.06 100 GLY A O 1
ATOM 757 N N . SER A 1 101 ? -8.640 -6.917 5.967 1.00 92.19 101 SER A N 1
ATOM 758 C CA . SER A 1 101 ? -9.258 -7.996 5.193 1.00 92.19 101 SER A CA 1
ATOM 759 C C . SER A 1 101 ? -10.456 -8.645 5.892 1.00 92.19 101 SER A C 1
ATOM 761 O O . SER A 1 101 ? -11.303 -9.210 5.205 1.00 92.19 101 SER A O 1
ATOM 763 N N . VAL A 1 102 ? -10.551 -8.552 7.224 1.00 93.81 102 VAL A N 1
ATOM 764 C CA . VAL A 1 102 ? -11.563 -9.262 8.023 1.00 93.81 102 VAL A CA 1
ATOM 765 C C . VAL A 1 102 ? -12.989 -8.740 7.825 1.00 93.81 102 VAL A C 1
ATOM 767 O O . VAL A 1 102 ? -13.936 -9.506 7.970 1.00 93.81 102 VAL A O 1
ATOM 770 N N . VAL A 1 103 ? -13.155 -7.473 7.440 1.00 91.94 103 VAL A N 1
ATOM 771 C CA . VAL A 1 103 ? -14.468 -6.865 7.138 1.00 91.94 103 VAL A CA 1
ATOM 772 C C . VAL A 1 103 ? -14.766 -6.788 5.636 1.00 91.94 103 VAL A C 1
ATOM 774 O O . VAL A 1 103 ? -15.809 -6.278 5.238 1.00 91.94 103 VAL A O 1
ATOM 777 N N . GLY A 1 104 ? -13.859 -7.290 4.791 1.00 86.94 104 GLY A N 1
ATOM 778 C CA . GLY A 1 104 ? -13.958 -7.208 3.335 1.00 86.94 104 GLY A CA 1
ATOM 779 C C . GLY A 1 104 ? -14.214 -8.554 2.642 1.00 86.94 104 GLY A C 1
ATOM 780 O O . GLY A 1 104 ? -14.159 -9.616 3.265 1.00 86.94 104 GLY A O 1
ATOM 781 N N . PRO A 1 105 ? -14.398 -8.546 1.307 1.00 87.38 105 PRO A N 1
ATOM 782 C CA . PRO A 1 105 ? -14.650 -9.755 0.511 1.00 87.38 105 PRO A CA 1
ATOM 783 C C . PRO A 1 105 ? -13.452 -10.719 0.454 1.00 87.38 105 PRO A C 1
ATOM 785 O O . PRO A 1 105 ? -13.565 -11.832 -0.050 1.00 87.38 105 PRO A O 1
ATOM 788 N N . HIS A 1 106 ? -12.289 -10.296 0.954 1.00 87.94 106 HIS A N 1
ATOM 789 C CA . HIS A 1 106 ? -11.056 -11.079 0.973 1.00 87.94 106 HIS A CA 1
ATOM 790 C C . HIS A 1 106 ? -10.709 -11.631 2.363 1.00 87.94 106 HIS A C 1
ATOM 792 O O . HIS A 1 106 ? -9.537 -11.930 2.613 1.00 87.94 106 HIS A O 1
ATOM 798 N N . ARG A 1 107 ? -11.690 -11.734 3.269 1.00 91.69 107 ARG A N 1
ATOM 799 C CA . ARG A 1 107 ? -11.513 -12.368 4.579 1.00 91.69 107 ARG A CA 1
ATOM 800 C C . ARG A 1 107 ? -11.031 -13.806 4.408 1.00 91.69 107 ARG A C 1
ATOM 802 O O . ARG A 1 107 ? -11.537 -14.560 3.581 1.00 91.69 107 ARG A O 1
ATOM 809 N N . THR A 1 108 ? -10.065 -14.193 5.232 1.00 91.56 108 THR A N 1
ATOM 810 C CA . THR A 1 108 ? -9.565 -15.568 5.332 1.00 91.56 108 THR A CA 1
ATOM 811 C C . THR A 1 108 ? -9.482 -15.982 6.798 1.00 91.56 108 THR A C 1
ATOM 813 O O . THR A 1 108 ? -9.553 -15.136 7.687 1.00 91.56 108 THR A O 1
ATOM 816 N N . ALA A 1 109 ? -9.261 -17.269 7.068 1.00 90.38 109 ALA A N 1
ATOM 817 C CA . ALA A 1 109 ? -8.982 -17.743 8.427 1.00 90.38 109 ALA A CA 1
ATOM 818 C C . ALA A 1 109 ? -7.693 -17.140 9.031 1.00 90.38 109 ALA A C 1
ATOM 820 O O . ALA A 1 109 ? -7.522 -17.152 10.243 1.00 90.38 109 ALA A O 1
ATOM 821 N N . GLY A 1 110 ? -6.790 -16.618 8.191 1.00 90.88 110 GLY A N 1
ATOM 822 C CA . GLY A 1 110 ? -5.570 -15.929 8.616 1.00 90.88 110 GLY A CA 1
ATOM 823 C C . GLY A 1 110 ? -5.701 -14.407 8.691 1.00 90.88 110 GLY A C 1
ATOM 824 O O . GLY A 1 110 ? -4.677 -13.741 8.798 1.00 90.88 110 GLY A O 1
ATOM 825 N N . SER A 1 111 ? -6.912 -13.854 8.562 1.00 94.06 111 SER A N 1
ATOM 826 C CA . SER A 1 111 ? -7.140 -12.413 8.696 1.00 94.06 111 SER A CA 1
ATOM 827 C C . SER A 1 111 ? -6.985 -11.969 10.152 1.00 94.06 111 SER A C 1
ATOM 829 O O . SER A 1 111 ? -7.528 -12.587 11.066 1.00 94.06 111 SER A O 1
ATOM 831 N N . ASP A 1 112 ? -6.246 -10.887 10.341 1.00 96.50 112 ASP A N 1
ATOM 832 C CA . ASP A 1 112 ? -6.090 -10.132 11.578 1.00 96.50 112 ASP A CA 1
ATOM 833 C C . ASP A 1 112 ? -7.227 -9.121 11.784 1.00 96.50 112 ASP A C 1
ATOM 835 O O . ASP A 1 112 ? -8.018 -8.828 10.881 1.00 96.50 112 ASP A O 1
ATOM 839 N N . LEU A 1 113 ? -7.327 -8.616 13.015 1.00 97.81 113 LEU A N 1
ATOM 840 C CA . LEU A 1 113 ? -8.178 -7.485 13.365 1.00 97.81 113 LEU A CA 1
ATOM 841 C C . LEU A 1 113 ? -7.343 -6.204 13.299 1.00 97.81 113 LEU A C 1
ATOM 843 O O . LEU A 1 113 ? -6.662 -5.859 14.263 1.00 97.81 113 LEU A O 1
ATOM 847 N N . ASP A 1 114 ? -7.409 -5.498 12.175 1.00 98.00 114 ASP A N 1
ATOM 848 C CA . ASP A 1 114 ? -6.841 -4.156 12.056 1.00 98.00 114 ASP A CA 1
ATOM 849 C C . ASP A 1 114 ? -7.805 -3.149 12.696 1.00 98.00 114 ASP A C 1
ATOM 851 O O . ASP A 1 114 ? -8.934 -2.997 12.232 1.00 98.00 114 ASP A O 1
ATOM 855 N N . ILE A 1 115 ? -7.406 -2.453 13.758 1.00 98.69 115 ILE A N 1
ATOM 856 C CA . ILE A 1 115 ? -8.270 -1.502 14.469 1.00 98.69 115 ILE A CA 1
ATOM 857 C C . ILE A 1 115 ? -7.621 -0.123 14.470 1.00 98.69 115 ILE A C 1
ATOM 859 O O . ILE A 1 115 ? -6.557 0.073 15.052 1.00 98.69 115 ILE A O 1
ATOM 863 N N . VAL A 1 116 ? -8.290 0.849 13.854 1.00 98.69 116 VAL A N 1
ATOM 864 C CA . VAL A 1 116 ? -7.899 2.263 13.909 1.00 98.69 116 VAL A CA 1
ATOM 865 C C . VAL A 1 116 ? -8.647 2.931 15.049 1.00 98.69 116 VAL A C 1
ATOM 867 O O . VAL A 1 116 ? -9.871 2.824 15.127 1.00 98.69 116 VAL A O 1
ATOM 870 N N . VAL A 1 117 ? -7.922 3.625 15.919 1.00 98.75 117 VAL A N 1
ATOM 871 C CA . VAL A 1 117 ? -8.467 4.309 17.095 1.00 98.75 117 VAL A CA 1
ATOM 872 C C . VAL A 1 117 ? -8.056 5.774 17.051 1.00 98.75 117 VAL A C 1
ATOM 874 O O . VAL A 1 117 ? -6.880 6.073 16.838 1.00 98.75 117 VAL A O 1
ATOM 877 N N . LEU A 1 118 ? -9.013 6.677 17.272 1.00 98.69 118 LEU A N 1
ATOM 878 C CA . LEU A 1 118 ? -8.729 8.083 17.541 1.00 98.69 118 LEU A CA 1
ATOM 879 C C . LEU A 1 118 ? -8.878 8.355 19.034 1.00 98.69 118 LEU A C 1
ATOM 881 O O . LEU A 1 118 ? -9.985 8.300 19.570 1.00 98.69 118 LEU A O 1
ATOM 885 N N . ASP A 1 119 ? -7.766 8.665 19.685 1.00 98.25 119 ASP A N 1
ATOM 886 C CA . ASP A 1 119 ? -7.701 8.958 21.113 1.00 98.25 119 ASP A CA 1
ATOM 887 C C . ASP A 1 119 ? -6.717 10.110 21.345 1.00 98.25 119 ASP A C 1
ATOM 889 O O . ASP A 1 119 ? -5.510 9.953 21.174 1.00 98.25 119 ASP A O 1
ATOM 893 N N . GLU A 1 120 ? -7.233 11.286 21.709 1.00 97.75 120 GLU A N 1
ATOM 894 C CA . GLU A 1 120 ? -6.413 12.479 21.982 1.00 97.75 120 GLU A CA 1
ATOM 895 C C . GLU A 1 120 ? -5.679 12.402 23.332 1.00 97.75 120 GLU A C 1
ATOM 897 O O . GLU A 1 120 ? -4.822 13.237 23.621 1.00 97.75 120 GLU A O 1
ATOM 902 N N . THR A 1 121 ? -6.010 11.419 24.176 1.00 97.12 121 THR A N 1
ATOM 903 C CA . THR A 1 121 ? -5.331 11.196 25.459 1.00 97.12 121 THR A CA 1
ATOM 904 C C . THR A 1 121 ? -4.085 10.318 25.323 1.00 97.12 121 THR A C 1
ATOM 906 O O . THR A 1 121 ? -3.239 10.315 26.219 1.00 97.12 121 THR A O 1
ATOM 909 N N . ASP A 1 122 ? -3.935 9.620 24.193 1.00 95.25 122 ASP A N 1
ATOM 910 C CA . ASP A 1 122 ? -2.780 8.787 23.865 1.00 95.25 122 ASP A CA 1
ATOM 911 C C . ASP A 1 122 ? -1.811 9.547 22.934 1.00 95.25 122 ASP A C 1
ATOM 913 O O . ASP A 1 122 ? -2.242 10.224 21.999 1.00 95.25 122 ASP A O 1
ATOM 917 N N . PRO A 1 123 ? -0.481 9.433 23.111 1.00 93.00 123 PRO A N 1
ATOM 918 C CA . PRO A 1 123 ? 0.487 10.050 22.196 1.00 93.00 123 PRO A CA 1
ATOM 919 C C . PRO A 1 123 ? 0.475 9.456 20.769 1.00 93.00 123 PRO A C 1
ATOM 921 O O . PRO A 1 123 ? 1.162 9.964 19.876 1.00 93.00 123 PRO A O 1
ATOM 924 N N . GLY A 1 124 ? -0.278 8.381 20.541 1.00 94.88 124 GLY A N 1
ATOM 925 C CA . GLY A 1 124 ? -0.395 7.628 19.306 1.00 94.88 124 GLY A CA 1
ATOM 926 C C . GLY A 1 124 ? 0.720 6.597 19.151 1.00 94.88 124 GLY A C 1
ATOM 927 O O . GLY A 1 124 ? 1.909 6.891 19.323 1.00 94.88 124 GLY A O 1
ATOM 928 N N . HIS A 1 125 ? 0.356 5.389 18.743 1.00 96.75 125 HIS A N 1
ATOM 929 C CA . HIS A 1 125 ? 1.276 4.269 18.586 1.00 96.75 125 HIS A CA 1
ATOM 930 C C . HIS A 1 125 ? 0.696 3.194 17.659 1.00 96.75 125 HIS A C 1
ATOM 932 O O . HIS A 1 125 ? -0.476 3.230 17.283 1.00 96.75 125 HIS A O 1
ATOM 938 N N . ARG A 1 126 ? 1.539 2.226 17.286 1.00 97.06 126 ARG A N 1
ATOM 939 C CA . ARG A 1 126 ? 1.109 0.982 16.645 1.00 97.06 126 ARG A CA 1
ATOM 940 C C . ARG A 1 126 ? 1.499 -0.185 17.536 1.00 97.06 126 ARG A C 1
ATOM 942 O O . ARG A 1 126 ? 2.638 -0.245 17.991 1.00 97.06 126 ARG A O 1
ATOM 949 N N . GLU A 1 127 ? 0.571 -1.100 17.760 1.00 97.69 127 GLU A N 1
ATOM 950 C CA . GLU A 1 127 ? 0.778 -2.271 18.612 1.00 97.69 127 GLU A CA 1
ATOM 951 C C . GLU A 1 127 ? 0.217 -3.516 17.927 1.00 97.69 127 GLU A C 1
ATOM 953 O O . GLU A 1 127 ? -0.900 -3.496 17.417 1.00 97.69 127 GLU A O 1
ATOM 958 N N . SER A 1 128 ? 0.975 -4.611 17.942 1.00 98.06 128 SER A N 1
ATOM 959 C CA . SER A 1 128 ? 0.494 -5.925 17.512 1.00 98.06 128 SER A CA 1
ATOM 960 C C . SER A 1 128 ? 0.342 -6.828 18.731 1.00 98.06 128 SER A C 1
ATOM 962 O O . SER A 1 128 ? 1.277 -6.964 19.520 1.00 98.06 128 SER A O 1
ATOM 964 N N . LEU A 1 129 ? -0.816 -7.471 18.883 1.00 97.69 129 LEU A N 1
ATOM 965 C CA . LEU A 1 129 ? -1.110 -8.332 20.030 1.00 97.69 129 LEU A CA 1
ATOM 966 C C . LEU A 1 129 ? -1.982 -9.534 19.654 1.00 97.69 129 LEU A C 1
ATOM 968 O O . LEU A 1 129 ? -2.462 -9.667 18.527 1.00 97.69 129 LEU A O 1
ATOM 972 N N . ARG A 1 130 ? -2.193 -10.432 20.621 1.00 97.12 130 ARG A N 1
ATOM 973 C CA . ARG A 1 130 ? -3.166 -11.527 20.522 1.00 97.12 130 ARG A CA 1
ATOM 974 C C . ARG A 1 130 ? -4.322 -11.277 21.480 1.00 97.12 130 ARG A C 1
ATOM 976 O O . ARG A 1 130 ? -4.094 -11.084 22.671 1.00 97.12 130 ARG A O 1
ATOM 983 N N . HIS A 1 131 ? -5.555 -11.342 20.987 1.00 95.81 131 HIS A N 1
ATOM 984 C CA . HIS A 1 131 ? -6.751 -11.209 21.817 1.00 95.81 131 HIS A CA 1
ATOM 985 C C . HIS A 1 131 ? -7.789 -12.257 21.428 1.00 95.81 131 HIS A C 1
ATOM 987 O O . HIS A 1 131 ? -8.209 -12.326 20.277 1.00 95.81 131 HIS A O 1
ATOM 993 N N . ARG A 1 132 ? -8.188 -13.105 22.387 1.00 93.44 132 ARG A N 1
ATOM 994 C CA . ARG A 1 132 ? -9.188 -14.172 22.177 1.00 93.44 132 ARG A CA 1
ATOM 995 C C . ARG A 1 132 ? -8.899 -15.034 20.931 1.00 93.44 132 ARG A C 1
ATOM 997 O O . ARG A 1 132 ? -9.798 -15.375 20.174 1.00 93.44 132 ARG A O 1
ATOM 1004 N N . GLY A 1 133 ? -7.620 -15.353 20.708 1.00 92.06 133 GLY A N 1
ATOM 1005 C CA . GLY A 1 133 ? -7.138 -16.140 19.563 1.00 92.06 133 GLY A CA 1
ATOM 1006 C C . GLY A 1 133 ? -6.848 -15.336 18.288 1.00 92.06 133 GLY A C 1
ATOM 1007 O O . GLY A 1 133 ? -6.092 -15.806 17.437 1.00 92.06 133 GLY A O 1
ATOM 1008 N N . TRP A 1 134 ? -7.347 -14.106 18.176 1.00 96.06 134 TRP A N 1
ATOM 1009 C CA . TRP A 1 134 ? -7.119 -13.247 17.018 1.00 96.06 134 TRP A CA 1
ATOM 1010 C C . TRP A 1 134 ? -5.752 -12.556 17.085 1.00 96.06 134 TRP A C 1
ATOM 1012 O O . TRP A 1 134 ? -5.393 -12.038 18.146 1.00 96.06 134 TRP A O 1
ATOM 1022 N N . PRO A 1 135 ? -4.972 -12.524 15.988 1.00 97.75 135 PRO A N 1
ATOM 1023 C CA . PRO A 1 135 ? -3.977 -11.478 15.796 1.00 97.75 135 PRO A CA 1
ATOM 1024 C C . PRO A 1 135 ? -4.687 -10.135 15.611 1.00 97.75 135 PRO A C 1
ATOM 1026 O O . PRO A 1 135 ? -5.672 -10.043 14.881 1.00 97.75 135 PRO A O 1
ATOM 1029 N N . VAL A 1 136 ? -4.199 -9.116 16.306 1.00 98.31 136 VAL A N 1
ATOM 1030 C CA . VAL A 1 136 ? -4.745 -7.759 16.284 1.00 98.31 136 VAL A CA 1
ATOM 1031 C C . VAL A 1 136 ? -3.614 -6.792 15.991 1.00 98.31 136 VAL A C 1
ATOM 1033 O O . VAL A 1 136 ? -2.552 -6.895 16.609 1.00 98.31 136 VAL A O 1
ATOM 1036 N N . GLU A 1 137 ? -3.865 -5.838 15.104 1.00 98.38 137 GLU A N 1
ATOM 1037 C CA . GLU A 1 137 ? -3.029 -4.657 14.931 1.00 98.38 137 GLU A CA 1
ATOM 1038 C C . GLU A 1 137 ? -3.824 -3.410 15.328 1.00 98.38 137 GLU A C 1
ATOM 1040 O O . GLU A 1 137 ? -4.878 -3.115 14.772 1.00 98.38 137 GLU A O 1
ATOM 1045 N N . LEU A 1 138 ? -3.322 -2.679 16.319 1.00 98.56 138 LEU A N 1
ATOM 1046 C CA . LEU A 1 138 ? -3.882 -1.420 16.791 1.00 98.56 138 LEU A CA 1
ATOM 1047 C C . LEU A 1 138 ? -3.123 -0.260 16.146 1.00 98.56 138 LEU A C 1
ATOM 1049 O O . LEU A 1 138 ? -1.895 -0.203 16.213 1.00 98.56 138 LEU A O 1
ATOM 1053 N N . PHE A 1 139 ? -3.862 0.679 15.566 1.00 98.31 139 PHE A N 1
ATOM 1054 C CA . PHE A 1 139 ? -3.364 1.921 14.983 1.00 98.31 139 PHE A CA 1
ATOM 1055 C C . PHE A 1 139 ? -3.986 3.089 15.745 1.00 98.31 139 PHE A C 1
ATOM 1057 O O . PHE A 1 139 ? -5.078 3.554 15.413 1.00 98.31 139 PHE A O 1
ATOM 1064 N N . VAL A 1 140 ? -3.310 3.524 16.807 1.00 98.50 140 VAL A N 1
ATOM 1065 C CA . VAL A 1 140 ? -3.798 4.568 17.712 1.00 98.50 140 VAL A CA 1
ATOM 1066 C C . VAL A 1 140 ? -3.250 5.913 17.264 1.00 98.50 140 VAL A C 1
ATOM 1068 O O . VAL A 1 140 ? -2.037 6.099 17.116 1.00 98.50 140 VAL A O 1
ATOM 1071 N N . HIS A 1 141 ? -4.146 6.865 17.041 1.00 98.38 141 HIS A N 1
ATOM 1072 C CA . HIS A 1 141 ? -3.811 8.178 16.522 1.00 98.38 141 HIS A CA 1
ATOM 1073 C C . HIS A 1 141 ? -4.442 9.297 17.348 1.00 98.38 141 HIS A C 1
ATOM 1075 O O . HIS A 1 141 ? -5.592 9.208 17.763 1.00 98.38 141 HIS A O 1
ATOM 1081 N N . THR A 1 142 ? -3.715 10.407 17.452 1.00 98.19 142 THR A N 1
ATOM 1082 C CA . THR A 1 142 ? -4.319 11.734 17.601 1.00 98.19 142 THR A CA 1
ATOM 1083 C C . THR A 1 142 ? -4.754 12.249 16.230 1.00 98.19 142 THR A C 1
ATOM 1085 O O . THR A 1 142 ? -4.277 11.775 15.188 1.00 98.19 142 THR A O 1
ATOM 1088 N N . ARG A 1 143 ? -5.614 13.267 16.187 1.00 97.50 143 ARG A N 1
ATOM 1089 C CA . ARG A 1 143 ? -6.090 13.853 14.925 1.00 97.50 143 ARG A CA 1
ATOM 1090 C C . ARG A 1 143 ? -4.956 14.437 14.087 1.00 97.50 143 ARG A C 1
ATOM 1092 O O . ARG A 1 143 ? -4.934 14.240 12.872 1.00 97.50 143 ARG A O 1
ATOM 1099 N N . GLU A 1 144 ? -3.985 15.086 14.730 1.00 97.38 144 GLU A N 1
ATOM 1100 C CA . GLU A 1 144 ? -2.786 15.611 14.065 1.00 97.38 144 GLU A CA 1
ATOM 1101 C C . GLU A 1 144 ? -1.971 14.486 13.415 1.00 97.38 144 GLU A C 1
ATOM 1103 O O . GLU A 1 144 ? -1.614 14.563 12.235 1.00 97.38 144 GLU A O 1
ATOM 1108 N N . ARG A 1 145 ? -1.717 13.397 14.154 1.00 96.81 145 ARG A N 1
ATOM 1109 C CA . ARG A 1 145 ? -0.955 12.261 13.627 1.00 96.81 145 ARG A CA 1
ATOM 1110 C C . ARG A 1 145 ? -1.672 11.587 12.473 1.00 96.81 145 ARG A C 1
ATOM 1112 O O . ARG A 1 145 ? -1.017 11.271 11.480 1.00 96.81 145 ARG A O 1
ATOM 1119 N N . LEU A 1 146 ? -2.982 11.376 12.591 1.00 97.94 146 LEU A N 1
ATOM 1120 C CA . LEU A 1 146 ? -3.777 10.772 11.528 1.00 97.94 146 LEU A CA 1
ATOM 1121 C C . LEU A 1 146 ? -3.732 11.624 10.257 1.00 97.94 146 LEU A C 1
ATOM 1123 O O . LEU A 1 146 ? -3.425 11.103 9.187 1.00 97.94 146 LEU A O 1
ATOM 1127 N N . ALA A 1 147 ? -3.945 12.937 10.376 1.00 97.19 147 ALA A N 1
ATOM 1128 C CA . ALA A 1 147 ? -3.847 13.862 9.249 1.00 97.19 147 ALA A CA 1
ATOM 1129 C C . ALA A 1 147 ? -2.455 13.821 8.594 1.00 97.19 147 ALA A C 1
ATOM 1131 O O . ALA A 1 147 ? -2.347 13.712 7.373 1.00 97.19 147 ALA A O 1
ATOM 1132 N N . GLY A 1 148 ? -1.389 13.821 9.400 1.00 96.56 148 GLY A N 1
ATOM 1133 C CA . GLY A 1 148 ? -0.022 13.691 8.901 1.00 96.56 148 GLY A CA 1
ATOM 1134 C C . GLY A 1 148 ? 0.250 12.351 8.207 1.00 96.56 148 GLY A C 1
ATOM 1135 O O . GLY A 1 148 ? 0.997 12.315 7.232 1.00 96.56 148 GLY A O 1
ATOM 1136 N N . PHE A 1 149 ? -0.341 11.247 8.676 1.00 94.75 149 PHE A N 1
ATOM 1137 C CA . PHE A 1 149 ? -0.252 9.948 7.999 1.00 94.75 149 PHE A CA 1
ATOM 1138 C C . PHE A 1 149 ? -0.923 9.979 6.631 1.00 94.75 149 PHE A C 1
ATOM 1140 O O . PHE A 1 149 ? -0.298 9.573 5.655 1.00 94.75 149 PHE A O 1
ATOM 1147 N N . LEU A 1 150 ? -2.143 10.510 6.550 1.00 96.62 150 LEU A N 1
ATOM 1148 C CA . LEU A 1 150 ? -2.880 10.610 5.293 1.00 96.62 150 LEU A CA 1
ATOM 1149 C C . LEU A 1 150 ? -2.116 11.465 4.269 1.00 96.62 150 LEU A C 1
ATOM 1151 O O . LEU A 1 150 ? -1.926 11.040 3.131 1.00 96.62 150 LEU A O 1
ATOM 1155 N N . GLU A 1 151 ? -1.579 12.619 4.667 1.00 95.94 151 GLU A N 1
ATOM 1156 C CA . GLU A 1 151 ? -0.806 13.448 3.734 1.00 95.94 151 GLU A CA 1
ATOM 1157 C C . GLU A 1 151 ? 0.465 12.735 3.245 1.00 95.94 151 GLU A C 1
ATOM 1159 O O . GLU A 1 151 ? 0.757 12.715 2.048 1.00 95.94 151 GLU A O 1
ATOM 1164 N N . ARG A 1 152 ? 1.197 12.069 4.150 1.00 94.38 152 ARG A N 1
ATOM 1165 C CA . ARG A 1 152 ? 2.387 11.292 3.769 1.00 94.38 152 ARG A CA 1
ATOM 1166 C C . ARG A 1 152 ? 2.051 10.151 2.816 1.00 94.38 152 ARG A C 1
ATOM 1168 O O . ARG A 1 152 ? 2.781 9.945 1.854 1.00 94.38 152 ARG A O 1
ATOM 1175 N N . GLU A 1 153 ? 0.971 9.417 3.064 1.00 93.50 153 GLU A N 1
ATOM 1176 C CA . GLU A 1 153 ? 0.516 8.340 2.180 1.00 93.50 153 GLU A CA 1
ATOM 1177 C C . GLU A 1 153 ? 0.178 8.844 0.781 1.00 93.50 153 GLU A C 1
ATOM 1179 O O . GLU A 1 153 ? 0.540 8.210 -0.214 1.00 93.50 153 GLU A O 1
ATOM 1184 N N . ARG A 1 154 ? -0.489 9.999 0.707 1.00 91.88 154 ARG A N 1
ATOM 1185 C CA . ARG A 1 154 ? -0.825 10.649 -0.556 1.00 91.88 154 ARG A CA 1
ATOM 1186 C C . ARG A 1 154 ? 0.438 11.030 -1.324 1.00 91.88 154 ARG A C 1
ATOM 1188 O O . ARG A 1 154 ? 0.563 10.652 -2.485 1.00 91.88 154 ARG A O 1
ATOM 1195 N N . ALA A 1 155 ? 1.395 11.685 -0.665 1.00 90.75 155 ALA A N 1
ATOM 1196 C CA . ALA A 1 155 ? 2.686 12.036 -1.259 1.00 90.75 155 ALA A CA 1
ATOM 1197 C C . ALA A 1 155 ? 3.487 10.799 -1.708 1.00 90.75 155 ALA A C 1
ATOM 1199 O O . ALA A 1 155 ? 4.150 10.825 -2.737 1.00 90.75 155 ALA A O 1
ATOM 1200 N N . GLN A 1 156 ? 3.393 9.693 -0.966 1.00 91.12 156 GLN A N 1
ATOM 1201 C CA . GLN A 1 156 ? 4.046 8.421 -1.297 1.00 91.12 156 GLN A CA 1
ATOM 1202 C C . GLN A 1 156 ? 3.262 7.560 -2.294 1.00 91.12 156 GLN A C 1
ATOM 1204 O O . GLN A 1 156 ? 3.718 6.466 -2.631 1.00 91.12 156 GLN A O 1
ATOM 1209 N N . ARG A 1 157 ? 2.080 8.010 -2.740 1.00 92.38 157 ARG A N 1
ATOM 1210 C CA . ARG A 1 157 ? 1.193 7.281 -3.662 1.00 92.38 157 ARG A CA 1
ATOM 1211 C C . ARG A 1 157 ? 0.768 5.894 -3.133 1.00 92.38 157 ARG A C 1
ATOM 1213 O O . ARG A 1 157 ? 0.469 4.993 -3.918 1.00 92.38 157 ARG A O 1
ATOM 1220 N N . LYS A 1 158 ? 0.705 5.733 -1.802 1.00 92.25 158 LYS A N 1
ATOM 1221 C CA . LYS A 1 158 ? 0.453 4.474 -1.067 1.00 92.25 158 LYS A CA 1
ATOM 1222 C C . LYS A 1 158 ? -0.692 4.652 -0.057 1.00 92.25 158 LYS A C 1
ATOM 1224 O O . LYS A 1 158 ? -0.420 4.989 1.090 1.00 92.25 158 LYS A O 1
ATOM 1229 N N . PRO A 1 159 ? -1.964 4.422 -0.426 1.00 93.31 159 PRO A N 1
ATOM 1230 C CA . PRO A 1 159 ? -3.111 4.907 0.347 1.00 93.31 159 PRO A CA 1
ATOM 1231 C C . PRO A 1 159 ? -3.659 3.838 1.317 1.00 93.31 159 PRO A C 1
ATOM 1233 O O . PRO A 1 159 ? -4.839 3.483 1.269 1.00 93.31 159 PRO A O 1
ATOM 1236 N N . SER A 1 160 ? -2.810 3.247 2.160 1.00 92.50 160 SER A N 1
ATOM 1237 C CA . SER A 1 160 ? -3.207 2.123 3.027 1.00 92.50 160 SER A CA 1
ATOM 1238 C C . SER A 1 160 ? -4.190 2.566 4.114 1.00 92.50 160 SER A C 1
ATOM 1240 O O . SER A 1 160 ? -5.279 2.003 4.217 1.00 92.50 160 SER A O 1
ATOM 1242 N N . THR A 1 161 ? -3.862 3.615 4.869 1.00 95.25 161 THR A N 1
ATOM 1243 C CA . THR A 1 161 ? -4.727 4.222 5.889 1.00 95.25 161 THR A CA 1
ATOM 1244 C C . THR A 1 161 ? -6.000 4.796 5.265 1.00 95.25 161 THR A C 1
ATOM 1246 O O . THR A 1 161 ? -7.079 4.652 5.836 1.00 95.25 161 THR A O 1
ATOM 1249 N N . HIS A 1 162 ? -5.925 5.365 4.059 1.00 96.56 162 HIS A N 1
ATOM 1250 C CA . HIS A 1 162 ? -7.131 5.790 3.335 1.00 96.56 162 HIS A CA 1
ATOM 1251 C C . HIS A 1 162 ? -8.080 4.622 3.056 1.00 96.56 162 HIS A C 1
ATOM 1253 O O . HIS A 1 162 ? -9.269 4.731 3.347 1.00 96.56 162 HIS A O 1
ATOM 1259 N N . ARG A 1 163 ? -7.575 3.493 2.534 1.00 94.50 163 ARG A N 1
ATOM 1260 C CA . ARG A 1 163 ? -8.391 2.280 2.332 1.00 94.50 163 ARG A CA 1
ATOM 1261 C C . ARG A 1 163 ? -8.947 1.762 3.647 1.00 94.50 163 ARG A C 1
ATOM 1263 O O . ARG A 1 163 ? -10.114 1.379 3.704 1.00 94.50 163 ARG A O 1
ATOM 1270 N N . MET A 1 164 ? -8.132 1.790 4.699 1.00 95.50 164 MET A N 1
ATOM 1271 C CA . MET A 1 164 ? -8.544 1.341 6.019 1.00 95.50 164 MET A CA 1
ATOM 1272 C C . MET A 1 164 ? -9.755 2.125 6.542 1.00 95.50 164 MET A C 1
ATOM 1274 O O . MET A 1 164 ? -10.724 1.531 7.011 1.00 95.50 164 MET A O 1
ATOM 1278 N N . LEU A 1 165 ? -9.722 3.451 6.418 1.00 97.75 165 LEU A N 1
ATOM 1279 C CA . LEU A 1 165 ? -10.801 4.330 6.866 1.00 97.75 165 LEU A CA 1
ATOM 1280 C C . LEU A 1 165 ? -12.017 4.295 5.934 1.00 97.75 165 LEU A C 1
ATOM 1282 O O . LEU A 1 165 ? -13.146 4.318 6.411 1.00 97.75 165 LEU A O 1
ATOM 1286 N N .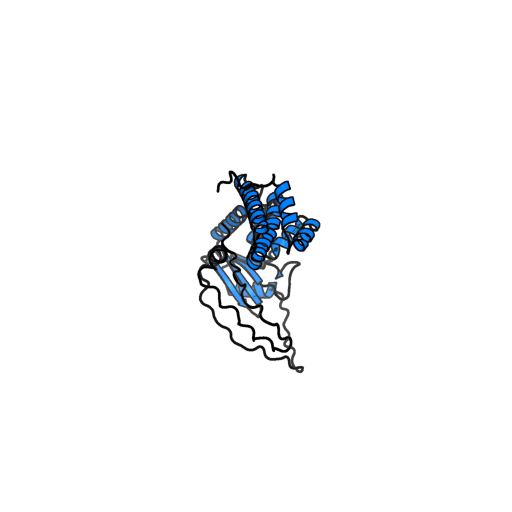 ALA A 1 166 ? -11.807 4.215 4.619 1.00 96.94 166 ALA A N 1
ATOM 1287 C CA . ALA A 1 166 ? -12.887 4.212 3.632 1.00 96.94 166 ALA A CA 1
ATOM 1288 C C . ALA A 1 166 ? -13.739 2.933 3.670 1.00 96.94 166 ALA A C 1
ATOM 1290 O O . ALA A 1 166 ? -14.937 2.986 3.399 1.00 96.94 166 ALA A O 1
ATOM 1291 N N . HIS A 1 167 ? -13.126 1.789 3.984 1.00 94.62 167 HIS A N 1
ATOM 1292 C CA . HIS A 1 167 ? -13.788 0.478 3.979 1.00 94.62 167 HIS A CA 1
ATOM 1293 C C . HIS A 1 167 ? -14.021 -0.101 5.380 1.00 94.62 167 HIS A C 1
ATOM 1295 O O . HIS A 1 167 ? -14.549 -1.205 5.506 1.00 94.62 167 HIS A O 1
ATOM 1301 N N . GLY A 1 168 ? -13.604 0.613 6.426 1.00 96.00 168 GLY A N 1
ATOM 1302 C CA . GLY A 1 168 ? -13.733 0.156 7.802 1.00 96.00 168 GLY A CA 1
ATOM 1303 C C . GLY A 1 168 ? -15.173 0.189 8.319 1.00 96.00 168 GLY A C 1
ATOM 1304 O O . GLY A 1 168 ? -16.017 0.962 7.868 1.00 96.00 168 GLY A O 1
ATOM 1305 N N . VAL A 1 169 ? -15.433 -0.638 9.326 1.00 97.56 169 VAL A N 1
ATOM 1306 C CA . VAL A 1 169 ? -16.687 -0.697 10.077 1.00 97.56 169 VAL A CA 1
ATOM 1307 C C . VAL A 1 169 ? -16.496 0.014 11.411 1.00 97.56 169 VAL A C 1
ATOM 1309 O O . VAL A 1 169 ? -15.605 -0.331 12.188 1.00 97.56 169 VAL A O 1
ATOM 1312 N N . VAL A 1 170 ? -17.356 0.987 11.708 1.00 98.31 170 VAL A N 1
ATOM 1313 C CA . VAL A 1 170 ? -17.325 1.712 12.985 1.00 98.31 170 VAL A CA 1
ATOM 1314 C C . VAL A 1 170 ? -17.657 0.764 14.142 1.00 98.31 170 VAL A C 1
ATOM 1316 O O . VAL A 1 170 ? -18.703 0.108 14.172 1.00 98.31 170 VAL A O 1
ATOM 1319 N N . LEU A 1 171 ? -16.756 0.694 15.122 1.00 98.38 171 LEU A N 1
ATOM 1320 C CA . LEU A 1 171 ? -16.947 -0.070 16.353 1.00 98.38 171 LEU A CA 1
ATOM 1321 C C . LEU A 1 171 ? -17.732 0.753 17.373 1.00 98.38 171 LEU A C 1
ATOM 1323 O O . LEU A 1 171 ? -18.678 0.237 17.973 1.00 98.38 171 LEU A O 1
ATOM 1327 N N . PHE A 1 172 ? -17.362 2.019 17.552 1.00 98.62 172 PHE A N 1
ATOM 1328 C CA . PHE A 1 172 ? -18.063 3.007 18.370 1.00 98.62 172 PHE A CA 1
ATOM 1329 C C . PHE A 1 172 ? -17.617 4.427 17.996 1.00 98.62 172 PHE A C 1
ATOM 1331 O O . PHE A 1 172 ? -16.625 4.597 17.287 1.00 98.62 172 PHE A O 1
ATOM 1338 N N . GLY A 1 173 ? -18.331 5.422 18.527 1.00 98.25 173 GLY A N 1
ATOM 1339 C CA . GLY A 1 173 ? -18.077 6.832 18.247 1.00 98.25 173 GLY A CA 1
ATOM 1340 C C . GLY A 1 173 ? -18.574 7.253 16.868 1.00 98.25 173 GLY A C 1
ATOM 1341 O O . GLY A 1 173 ? -19.325 6.520 16.220 1.00 98.25 173 GLY A O 1
ATOM 1342 N N . ASP A 1 174 ? -18.155 8.440 16.439 1.00 97.75 174 ASP A N 1
ATOM 1343 C CA . ASP A 1 174 ? -18.480 8.996 15.127 1.00 97.75 174 ASP A CA 1
ATOM 1344 C C . ASP A 1 174 ? -17.211 9.567 14.466 1.00 97.75 174 ASP A C 1
ATOM 1346 O O . ASP A 1 174 ? -16.696 10.591 14.920 1.00 97.75 174 ASP A O 1
ATOM 1350 N N . PRO A 1 175 ? -16.680 8.930 13.404 1.00 97.50 175 PRO A N 1
ATOM 1351 C CA . PRO A 1 175 ? -15.552 9.470 12.646 1.00 97.50 175 PRO A CA 1
ATOM 1352 C C . PRO A 1 175 ? -15.954 10.638 11.724 1.00 97.50 175 PRO A C 1
ATOM 1354 O O . PRO A 1 175 ? -15.106 11.178 11.007 1.00 97.50 175 PRO A O 1
ATOM 1357 N N . GLY A 1 176 ? -17.232 11.030 11.707 1.00 97.56 176 GLY A N 1
ATOM 1358 C CA . GLY A 1 176 ? -17.760 12.102 10.879 1.00 97.56 176 GLY A CA 1
ATOM 1359 C C . GLY A 1 176 ? -17.641 11.785 9.390 1.00 97.56 176 GLY A C 1
ATOM 1360 O O . GLY A 1 176 ? -17.927 10.679 8.931 1.00 97.56 176 GLY A O 1
ATOM 1361 N N . ASP A 1 177 ? -17.191 12.765 8.608 1.00 97.25 177 ASP A N 1
ATOM 1362 C CA . ASP A 1 177 ? -17.056 12.631 7.156 1.00 97.25 177 ASP A CA 1
ATOM 1363 C C . ASP A 1 177 ? -15.746 11.957 6.708 1.00 97.25 177 ASP A C 1
ATOM 1365 O O . ASP A 1 177 ? -15.524 11.784 5.505 1.00 97.25 177 ASP A O 1
ATOM 1369 N N . LEU A 1 178 ? -14.883 11.557 7.650 1.00 97.94 178 LEU A N 1
ATOM 1370 C CA . LEU A 1 178 ? -13.554 11.022 7.364 1.00 97.94 178 LEU A CA 1
ATOM 1371 C C . LEU A 1 178 ? -13.580 9.785 6.444 1.00 97.94 178 LEU A C 1
ATOM 1373 O O . LEU A 1 178 ? -12.855 9.808 5.445 1.00 97.94 178 LEU A O 1
ATOM 1377 N N . PRO A 1 179 ? -14.422 8.752 6.666 1.00 98.19 179 PRO A N 1
ATOM 1378 C CA . PRO A 1 179 ? -14.503 7.610 5.751 1.00 98.19 179 PRO A CA 1
ATOM 1379 C C . PRO A 1 179 ? -14.863 8.028 4.320 1.00 98.19 179 PRO A C 1
ATOM 1381 O O . PRO A 1 179 ? -14.233 7.591 3.356 1.00 98.19 179 PRO A O 1
ATOM 1384 N N . ALA A 1 180 ? -15.825 8.945 4.173 1.00 98.19 180 ALA A N 1
ATOM 1385 C CA . ALA A 1 180 ? -16.252 9.452 2.872 1.00 98.19 180 ALA A CA 1
ATOM 1386 C C . ALA A 1 180 ? -15.166 10.305 2.197 1.00 98.19 180 ALA A C 1
ATOM 1388 O O . ALA A 1 180 ? -14.982 10.225 0.982 1.00 98.19 180 ALA A O 1
ATOM 1389 N N . ARG A 1 181 ? -14.415 11.105 2.965 1.00 97.75 181 ARG A N 1
ATOM 1390 C CA . ARG A 1 181 ? -13.247 11.848 2.469 1.00 97.75 181 ARG A CA 1
ATOM 1391 C C . ARG A 1 181 ? -12.162 10.906 1.963 1.00 97.75 181 ARG A C 1
ATOM 1393 O O . ARG A 1 181 ? -11.671 11.107 0.856 1.00 97.75 181 ARG A O 1
ATOM 1400 N N . CYS A 1 182 ? -11.828 9.868 2.725 1.00 98.00 182 CYS A N 1
ATOM 1401 C CA . CYS A 1 182 ? -10.848 8.873 2.303 1.00 98.00 182 CYS A CA 1
ATOM 1402 C C . CYS A 1 182 ? -11.302 8.127 1.042 1.00 98.00 182 CYS A C 1
ATOM 1404 O O . CYS A 1 182 ? -10.500 7.950 0.129 1.00 98.00 182 CYS A O 1
ATOM 1406 N N . ALA A 1 183 ? -12.587 7.773 0.937 1.00 97.31 183 ALA A N 1
ATOM 1407 C CA . ALA A 1 183 ? -13.145 7.158 -0.267 1.00 97.31 183 ALA A CA 1
ATOM 1408 C C . ALA A 1 183 ? -13.024 8.065 -1.506 1.00 97.31 183 ALA A C 1
ATOM 1410 O O . ALA A 1 183 ? -12.674 7.584 -2.583 1.00 97.31 183 ALA A O 1
ATOM 1411 N N . ARG A 1 184 ? -13.252 9.380 -1.361 1.00 97.31 184 ARG A N 1
ATOM 1412 C CA . ARG A 1 184 ? -13.051 10.345 -2.457 1.00 97.31 184 ARG A CA 1
ATOM 1413 C C . ARG A 1 184 ? -11.594 10.412 -2.904 1.00 97.31 184 ARG A C 1
ATOM 1415 O O . ARG A 1 184 ? -11.340 10.298 -4.095 1.00 97.31 184 ARG A O 1
ATOM 1422 N N . VAL A 1 185 ? -10.650 10.501 -1.964 1.00 96.00 185 VAL A N 1
ATOM 1423 C CA . VAL A 1 185 ? -9.211 10.491 -2.289 1.00 96.00 185 VAL A CA 1
ATOM 1424 C C . VAL A 1 185 ? -8.836 9.223 -3.058 1.00 96.00 185 VAL A C 1
ATOM 1426 O O . VAL A 1 185 ? -8.136 9.292 -4.065 1.00 96.00 185 VAL A O 1
ATOM 1429 N N . LEU A 1 186 ? -9.336 8.059 -2.633 1.00 94.94 186 LEU A N 1
ATOM 1430 C CA . LEU A 1 186 ? -9.079 6.803 -3.339 1.00 94.94 186 LEU A CA 1
ATOM 1431 C C . LEU A 1 186 ? -9.590 6.839 -4.783 1.00 94.94 186 LEU A C 1
ATOM 1433 O O . LEU A 1 186 ? -8.854 6.439 -5.683 1.00 94.94 186 LEU A O 1
ATOM 1437 N N . ALA A 1 187 ? -10.802 7.356 -4.997 1.00 94.50 187 ALA A N 1
ATOM 1438 C CA . ALA A 1 187 ? -11.406 7.481 -6.320 1.00 94.50 187 ALA A CA 1
ATOM 1439 C C . ALA A 1 187 ? -10.686 8.499 -7.224 1.00 94.50 187 ALA A C 1
ATOM 1441 O O . ALA A 1 187 ? -10.601 8.284 -8.431 1.00 94.50 187 ALA A O 1
ATOM 1442 N N . GLU A 1 188 ? -10.155 9.583 -6.654 1.00 93.94 188 GLU A N 1
ATOM 1443 C CA . GLU A 1 188 ? -9.402 10.617 -7.380 1.00 93.94 188 GLU A CA 1
ATOM 1444 C C . GLU A 1 188 ? -8.033 10.122 -7.874 1.00 93.94 188 GLU A C 1
ATOM 1446 O O . GLU A 1 188 ? -7.548 10.574 -8.913 1.00 93.94 188 GLU A O 1
ATOM 1451 N N . GLY A 1 189 ? -7.416 9.178 -7.159 1.00 93.19 189 GLY A N 1
ATOM 1452 C CA . GLY A 1 189 ? -6.076 8.691 -7.477 1.00 93.19 189 GLY A CA 1
ATOM 1453 C C . GLY A 1 189 ? -4.951 9.597 -6.944 1.00 93.19 189 GLY A C 1
ATOM 1454 O O . GLY A 1 189 ? -5.193 10.701 -6.453 1.00 93.19 189 GLY A O 1
ATOM 1455 N N . PRO A 1 190 ? -3.685 9.159 -7.048 1.00 92.69 190 PRO A N 1
ATOM 1456 C CA . PRO A 1 190 ? -2.517 9.926 -6.601 1.00 92.69 190 PRO A CA 1
ATOM 1457 C C . PRO A 1 190 ? -2.165 11.130 -7.495 1.00 92.69 190 PRO A C 1
ATOM 1459 O O . PRO A 1 190 ? -1.210 11.848 -7.204 1.00 92.69 190 PRO A O 1
ATOM 1462 N N . GLY A 1 191 ? -2.893 11.347 -8.595 1.00 88.62 191 GLY A N 1
ATOM 1463 C CA . GLY A 1 191 ? -2.542 12.316 -9.633 1.00 88.62 191 GLY A CA 1
ATOM 1464 C C . GLY A 1 191 ? -1.440 11.822 -10.588 1.00 88.62 191 GLY A C 1
ATOM 1465 O O . GLY A 1 191 ? -0.894 10.723 -10.409 1.00 88.62 191 GLY A O 1
ATOM 1466 N N . PRO A 1 192 ? -1.115 12.606 -11.631 1.00 90.88 192 PRO A N 1
ATOM 1467 C CA . PRO A 1 192 ? -0.076 12.255 -12.597 1.00 90.88 192 PRO A CA 1
ATOM 1468 C C . PRO A 1 192 ? 1.314 12.228 -11.950 1.00 90.88 192 PRO A C 1
ATOM 1470 O O . PRO A 1 192 ? 1.537 12.846 -10.910 1.00 90.88 192 PRO A O 1
ATOM 1473 N N . LEU A 1 193 ? 2.246 11.513 -12.581 1.00 94.62 193 LEU A N 1
ATOM 1474 C CA . LEU A 1 193 ? 3.657 11.547 -12.201 1.00 94.62 193 LEU A CA 1
ATOM 1475 C C . LEU A 1 193 ? 4.258 12.916 -12.529 1.00 94.62 193 LEU A C 1
ATOM 1477 O O . LEU A 1 193 ? 3.972 13.504 -13.576 1.00 94.62 193 LEU A O 1
ATOM 1481 N N . SER A 1 194 ? 5.132 13.401 -11.656 1.00 94.75 194 SER A N 1
ATOM 1482 C CA . SER A 1 194 ? 6.061 14.469 -12.005 1.00 94.75 194 SER A CA 1
ATOM 1483 C C . SER A 1 194 ? 7.065 13.983 -13.064 1.00 94.75 194 SER A C 1
ATOM 1485 O O . SER A 1 194 ? 7.301 12.778 -13.190 1.00 94.75 194 SER A O 1
ATOM 1487 N N . PRO A 1 195 ? 7.714 14.899 -13.807 1.00 95.88 195 PRO A N 1
ATOM 1488 C CA . PRO A 1 195 ? 8.757 14.522 -14.761 1.00 95.88 195 PRO A CA 1
ATOM 1489 C C . PRO A 1 195 ? 9.882 13.693 -14.126 1.00 95.88 195 PRO A C 1
ATOM 1491 O O . PRO A 1 195 ? 10.316 12.708 -14.710 1.00 95.88 195 PRO A O 1
ATOM 1494 N N . ALA A 1 196 ? 10.293 14.038 -12.901 1.00 96.06 196 ALA A N 1
ATOM 1495 C CA . ALA A 1 196 ? 11.332 13.310 -12.177 1.00 96.06 196 ALA A CA 1
ATOM 1496 C C . ALA A 1 196 ? 10.898 11.881 -11.807 1.00 96.06 196 ALA A C 1
ATOM 1498 O O . ALA A 1 196 ? 11.674 10.945 -11.970 1.00 96.06 196 ALA A O 1
ATOM 1499 N N . GLU A 1 197 ? 9.654 11.685 -11.356 1.00 95.81 197 GLU A N 1
ATOM 1500 C CA . GLU A 1 197 ? 9.128 10.341 -11.073 1.00 95.81 197 GLU A CA 1
ATOM 1501 C C . GLU A 1 197 ? 8.996 9.501 -12.349 1.00 95.81 197 GLU A C 1
ATOM 1503 O O . GLU A 1 197 ? 9.280 8.304 -12.340 1.00 95.81 197 GLU A O 1
ATOM 1508 N N . HIS A 1 198 ? 8.586 10.127 -13.454 1.00 96.94 198 HIS A N 1
ATOM 1509 C CA . HIS A 1 198 ? 8.494 9.469 -14.752 1.00 96.94 198 HIS A CA 1
ATOM 1510 C C . HIS A 1 198 ? 9.876 9.038 -15.270 1.00 96.94 198 HIS A C 1
ATOM 1512 O O . HIS A 1 198 ? 10.046 7.900 -15.710 1.00 96.94 198 HIS A O 1
ATOM 1518 N N . ASP A 1 199 ? 10.882 9.908 -15.169 1.00 98.06 199 ASP A N 1
ATOM 1519 C CA . ASP A 1 199 ? 12.255 9.581 -15.553 1.00 98.06 199 ASP A CA 1
ATOM 1520 C C . ASP A 1 199 ? 12.878 8.530 -14.628 1.00 98.06 199 ASP A C 1
ATOM 1522 O O . ASP A 1 199 ? 13.521 7.604 -15.117 1.00 98.06 199 ASP A O 1
ATOM 1526 N N . TRP A 1 200 ? 12.623 8.589 -13.317 1.00 97.25 200 TRP A N 1
ATOM 1527 C CA . TRP A 1 200 ? 13.055 7.552 -12.375 1.00 97.25 200 TRP A CA 1
ATOM 1528 C C . TRP A 1 200 ? 12.497 6.171 -12.727 1.00 97.25 200 TRP A C 1
ATOM 1530 O O . TRP A 1 200 ? 13.232 5.183 -12.704 1.00 97.25 200 TRP A O 1
ATOM 1540 N N . LEU A 1 201 ? 11.211 6.096 -13.077 1.00 97.38 201 LEU A N 1
ATOM 1541 C CA . LEU A 1 201 ? 10.562 4.858 -13.506 1.00 97.38 201 LEU A CA 1
ATOM 1542 C C . LEU A 1 201 ? 11.239 4.298 -14.759 1.00 97.38 201 LEU A C 1
ATOM 1544 O O . LEU A 1 201 ? 11.605 3.122 -14.790 1.00 97.38 201 LEU A O 1
ATOM 1548 N N . ARG A 1 202 ? 11.438 5.135 -15.784 1.00 98.31 202 ARG A N 1
ATOM 1549 C CA . ARG A 1 202 ? 12.102 4.721 -17.030 1.00 98.31 202 ARG A CA 1
ATOM 1550 C C . ARG A 1 202 ? 13.525 4.251 -16.778 1.00 98.31 202 ARG A C 1
ATOM 1552 O O . ARG A 1 202 ? 13.923 3.217 -17.313 1.00 98.31 202 ARG A O 1
ATOM 1559 N N . TYR A 1 203 ? 14.266 4.994 -15.960 1.00 98.69 203 TYR A N 1
ATOM 1560 C CA . TYR A 1 203 ? 15.626 4.651 -15.575 1.00 98.69 203 TYR A CA 1
ATOM 1561 C C . TYR A 1 203 ? 15.672 3.304 -14.857 1.00 98.69 203 TYR A C 1
ATOM 1563 O O . TYR A 1 203 ? 16.378 2.407 -15.300 1.00 98.69 203 TYR A O 1
ATOM 1571 N N . SER A 1 204 ? 14.828 3.111 -13.844 1.00 98.25 204 SER A N 1
ATOM 1572 C CA . SER A 1 204 ? 14.779 1.879 -13.051 1.00 98.25 204 SER A CA 1
ATOM 1573 C C . SER A 1 204 ? 14.441 0.642 -13.894 1.00 98.25 204 SER A C 1
ATOM 1575 O O . SER A 1 204 ? 15.044 -0.413 -13.711 1.00 98.25 204 SER A O 1
ATOM 1577 N N . LEU A 1 205 ? 13.504 0.752 -14.845 1.00 98.62 205 LEU A N 1
ATOM 1578 C CA . LEU A 1 205 ? 13.203 -0.346 -15.774 1.00 98.62 205 LEU A CA 1
ATOM 1579 C C . LEU A 1 205 ? 14.343 -0.594 -16.768 1.00 98.62 205 LEU A C 1
ATOM 1581 O O . LEU A 1 205 ? 14.613 -1.744 -17.100 1.00 98.62 205 LEU A O 1
ATOM 1585 N N . THR A 1 206 ? 15.002 0.464 -17.247 1.00 98.75 206 THR A N 1
ATOM 1586 C CA . THR A 1 206 ? 16.143 0.354 -18.170 1.00 98.75 206 THR A CA 1
ATOM 1587 C C . THR A 1 206 ? 17.313 -0.360 -17.508 1.00 98.75 206 THR A C 1
ATOM 1589 O O . THR A 1 206 ? 17.834 -1.321 -18.067 1.00 98.75 206 THR A O 1
ATOM 1592 N N . ASP A 1 207 ? 17.678 0.092 -16.311 1.00 98.38 207 ASP A N 1
ATOM 1593 C CA . ASP A 1 207 ? 18.764 -0.444 -15.494 1.00 98.38 207 ASP A CA 1
ATOM 1594 C C . ASP A 1 207 ? 18.498 -1.915 -15.144 1.00 98.38 207 ASP A C 1
ATOM 1596 O O . ASP A 1 207 ? 19.293 -2.788 -15.475 1.00 98.38 207 ASP A O 1
ATOM 1600 N N . GLY A 1 208 ? 17.299 -2.231 -14.636 1.00 98.44 208 GLY A N 1
ATOM 1601 C CA . GLY A 1 208 ? 16.922 -3.610 -14.314 1.00 98.44 208 GLY A CA 1
ATOM 1602 C C . GLY A 1 208 ? 16.870 -4.552 -15.526 1.00 98.44 208 GLY A C 1
ATOM 1603 O O . GLY A 1 208 ? 17.172 -5.740 -15.398 1.00 98.44 208 GLY A O 1
ATOM 1604 N N . LEU A 1 209 ? 16.498 -4.053 -16.712 1.00 98.75 209 LEU A N 1
ATOM 1605 C CA . LEU A 1 209 ? 16.551 -4.824 -17.961 1.00 98.75 209 LEU A CA 1
ATOM 1606 C C . LEU A 1 209 ? 17.991 -5.107 -18.406 1.00 98.75 209 LEU A C 1
ATOM 1608 O O . LEU A 1 209 ? 18.260 -6.201 -18.913 1.00 98.75 209 LEU A O 1
ATOM 1612 N N . ASP A 1 210 ? 18.895 -4.140 -18.247 1.00 98.50 210 ASP A N 1
ATOM 1613 C CA . ASP A 1 210 ? 20.307 -4.306 -18.589 1.00 98.50 210 ASP A CA 1
ATOM 1614 C C . ASP A 1 210 ? 21.005 -5.270 -17.621 1.00 98.50 210 ASP A C 1
ATOM 1616 O O . ASP A 1 210 ? 21.646 -6.228 -18.060 1.00 98.50 210 ASP A O 1
ATOM 1620 N N . ASP A 1 211 ? 20.761 -5.115 -16.320 1.00 98.31 211 ASP A N 1
ATOM 1621 C CA . ASP A 1 211 ? 21.240 -6.029 -15.283 1.00 98.31 211 ASP A CA 1
ATOM 1622 C C . ASP A 1 211 ? 20.764 -7.464 -15.540 1.00 98.31 211 ASP A C 1
ATOM 1624 O O . ASP A 1 211 ? 21.560 -8.405 -15.534 1.00 98.31 211 ASP A O 1
ATOM 1628 N N . LEU A 1 212 ? 19.473 -7.661 -15.844 1.00 98.19 212 LEU A N 1
ATOM 1629 C CA . LEU A 1 212 ? 18.925 -8.998 -16.097 1.00 98.19 212 LEU A CA 1
ATOM 1630 C C . LEU A 1 212 ? 19.556 -9.664 -17.327 1.00 98.19 212 LEU A C 1
ATOM 1632 O O . LEU A 1 212 ? 19.715 -10.890 -17.358 1.00 98.19 212 LEU A O 1
ATOM 1636 N N . ARG A 1 213 ? 19.891 -8.865 -18.347 1.00 97.88 213 ARG A N 1
ATOM 1637 C CA . ARG A 1 213 ? 20.540 -9.327 -19.578 1.00 97.88 213 ARG A CA 1
ATOM 1638 C C . ARG A 1 213 ? 21.972 -9.790 -19.324 1.00 97.88 213 ARG A C 1
ATOM 1640 O O . ARG A 1 213 ? 22.392 -10.770 -19.939 1.00 97.88 213 ARG A O 1
ATOM 1647 N N . HIS A 1 214 ? 22.712 -9.084 -18.474 1.00 97.69 214 HIS A N 1
ATOM 1648 C CA . HIS A 1 214 ? 24.137 -9.332 -18.243 1.00 97.69 214 HIS A CA 1
ATOM 1649 C C . HIS A 1 214 ? 24.426 -10.213 -17.020 1.00 97.69 214 HIS A C 1
ATOM 1651 O O . 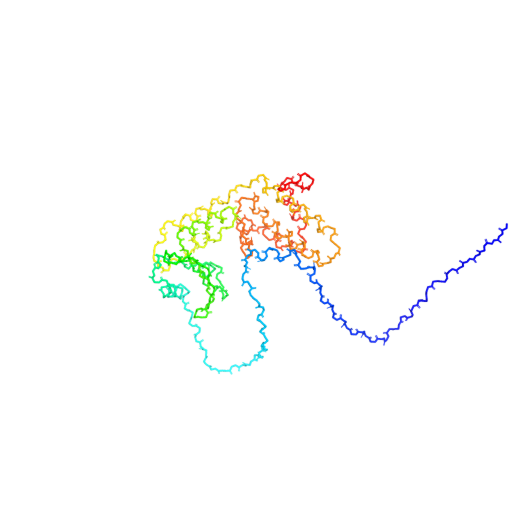HIS A 1 214 ? 25.557 -10.675 -16.857 1.00 97.69 214 HIS A O 1
ATOM 1657 N N . ALA A 1 215 ? 23.423 -10.497 -16.189 1.00 97.12 215 ALA A N 1
ATOM 1658 C CA . ALA A 1 215 ? 23.566 -11.372 -15.037 1.00 97.12 215 ALA A CA 1
ATOM 1659 C C . ALA A 1 215 ? 23.924 -12.810 -15.454 1.00 97.12 215 ALA A C 1
ATOM 1661 O O . ALA A 1 215 ? 23.186 -13.487 -16.177 1.00 97.12 215 ALA A O 1
ATOM 1662 N N . THR A 1 216 ? 25.070 -13.282 -14.962 1.00 96.94 216 THR A N 1
ATOM 1663 C CA . THR A 1 216 ? 25.592 -14.633 -15.231 1.00 96.94 216 THR A CA 1
ATOM 1664 C C . THR A 1 216 ? 25.381 -15.585 -14.059 1.00 96.94 216 THR A C 1
ATOM 1666 O O . THR A 1 216 ? 25.249 -16.791 -14.275 1.00 96.94 216 THR A O 1
ATOM 1669 N N . ASP A 1 217 ? 25.293 -15.057 -12.836 1.00 98.19 217 ASP A N 1
ATOM 1670 C CA . ASP A 1 217 ? 24.956 -15.839 -11.655 1.00 98.19 217 ASP A CA 1
ATOM 1671 C C . ASP A 1 217 ? 23.437 -16.128 -11.606 1.00 98.19 217 ASP A C 1
ATOM 1673 O O . ASP A 1 217 ? 22.619 -15.205 -11.709 1.00 98.19 217 ASP A O 1
ATOM 1677 N N . PRO A 1 218 ? 23.012 -17.397 -11.448 1.00 97.06 218 PRO A N 1
ATOM 1678 C CA . PRO A 1 218 ? 21.592 -17.746 -11.369 1.00 97.06 218 PRO A CA 1
ATOM 1679 C C . PRO A 1 218 ? 20.855 -17.127 -10.170 1.00 97.06 218 PRO A C 1
ATOM 1681 O O . PRO A 1 218 ? 19.656 -16.839 -10.260 1.00 97.06 218 PRO A O 1
ATOM 1684 N N . GLY A 1 219 ? 21.549 -16.931 -9.047 1.00 98.12 219 GLY A N 1
ATOM 1685 C CA . GLY A 1 219 ? 21.004 -16.293 -7.854 1.00 98.12 219 GLY A CA 1
ATOM 1686 C C . GLY A 1 219 ? 20.755 -14.805 -8.084 1.00 98.12 219 GLY A C 1
ATOM 1687 O O . GLY A 1 219 ? 19.643 -14.333 -7.852 1.00 98.12 219 GLY A O 1
ATOM 1688 N N . GLU A 1 220 ? 21.739 -14.088 -8.626 1.00 97.88 220 GLU A N 1
ATOM 1689 C CA . GLU A 1 220 ? 21.605 -12.682 -9.026 1.00 97.88 220 GLU A CA 1
ATOM 1690 C C . GLU A 1 220 ? 20.480 -12.504 -10.046 1.00 97.88 220 GLU A C 1
ATOM 1692 O O . GLU A 1 220 ? 19.598 -11.671 -9.837 1.00 97.88 220 GLU A O 1
ATOM 1697 N N . ARG A 1 221 ? 20.420 -13.353 -11.084 1.00 97.88 221 ARG A N 1
ATOM 1698 C CA . ARG A 1 221 ? 19.301 -13.358 -12.044 1.00 97.88 221 ARG A CA 1
ATOM 1699 C C . ARG A 1 221 ? 17.948 -13.482 -11.356 1.00 97.88 221 ARG A C 1
ATOM 1701 O O . ARG A 1 221 ? 17.019 -12.773 -11.728 1.00 97.88 221 ARG A O 1
ATOM 1708 N N . THR A 1 222 ? 17.823 -14.365 -10.365 1.00 97.88 222 THR A N 1
ATOM 1709 C CA . THR A 1 222 ? 16.568 -14.560 -9.621 1.00 97.88 222 THR A CA 1
ATOM 1710 C C . THR A 1 222 ? 16.173 -13.297 -8.854 1.00 97.88 222 THR A C 1
ATOM 1712 O O . THR A 1 222 ? 15.006 -12.892 -8.872 1.00 97.88 222 THR A O 1
ATOM 1715 N N . VAL A 1 223 ? 17.141 -12.653 -8.199 1.00 97.88 223 VAL A N 1
ATOM 1716 C CA . VAL A 1 223 ? 16.925 -11.408 -7.451 1.00 97.88 223 VAL A CA 1
ATOM 1717 C C . VAL A 1 223 ? 16.524 -10.271 -8.394 1.00 97.88 223 VAL A C 1
ATOM 1719 O O . VAL A 1 223 ? 15.505 -9.621 -8.158 1.00 97.88 223 VAL A O 1
ATOM 1722 N N . ILE A 1 224 ? 17.268 -10.078 -9.486 1.00 98.25 224 ILE A N 1
ATOM 1723 C CA . ILE A 1 224 ? 17.016 -9.028 -10.480 1.00 98.25 224 ILE A CA 1
ATOM 1724 C C . ILE A 1 224 ? 15.660 -9.243 -11.156 1.00 98.25 224 ILE A C 1
ATOM 1726 O O . ILE A 1 224 ? 14.856 -8.315 -11.211 1.00 98.25 224 ILE A O 1
ATOM 1730 N N . ALA A 1 225 ? 15.351 -10.465 -11.605 1.00 98.31 225 ALA A N 1
ATOM 1731 C CA . ALA A 1 225 ? 14.062 -10.782 -12.217 1.00 98.31 225 ALA A CA 1
ATOM 1732 C C . ALA A 1 225 ? 12.897 -10.503 -11.254 1.00 98.31 225 ALA A C 1
ATOM 1734 O O . ALA A 1 225 ? 11.911 -9.888 -11.642 1.00 98.31 225 ALA A O 1
ATOM 1735 N N . THR A 1 226 ? 13.019 -10.860 -9.972 1.00 98.06 226 THR A N 1
ATOM 1736 C CA . THR A 1 226 ? 11.971 -10.569 -8.975 1.00 98.06 226 THR A CA 1
ATOM 1737 C C . THR A 1 226 ? 11.766 -9.061 -8.782 1.00 98.06 226 THR A C 1
ATOM 1739 O O . THR A 1 226 ? 10.624 -8.591 -8.691 1.00 98.06 226 THR A O 1
ATOM 1742 N N . GLY A 1 227 ? 12.862 -8.296 -8.736 1.00 98.06 227 GLY A N 1
ATOM 1743 C CA . GLY A 1 227 ? 12.832 -6.836 -8.651 1.00 98.06 227 GLY A CA 1
ATOM 1744 C C . GLY A 1 227 ? 12.184 -6.205 -9.881 1.00 98.06 227 GLY A C 1
ATOM 1745 O O . GLY A 1 227 ? 11.229 -5.443 -9.742 1.00 98.06 227 GLY A O 1
ATOM 1746 N N . LEU A 1 228 ? 12.629 -6.589 -11.081 1.00 98.69 228 LEU A N 1
ATOM 1747 C CA . LEU A 1 228 ? 12.095 -6.097 -12.350 1.00 98.69 228 LEU A CA 1
ATOM 1748 C C . LEU A 1 228 ? 10.616 -6.461 -12.523 1.00 98.69 228 LEU A C 1
ATOM 1750 O O . LEU A 1 228 ? 9.819 -5.623 -12.939 1.00 98.69 228 LEU A O 1
ATOM 1754 N N . TRP A 1 229 ? 10.220 -7.681 -12.154 1.00 98.56 229 TRP A N 1
ATOM 1755 C CA . TRP A 1 229 ? 8.828 -8.124 -12.168 1.00 98.56 229 TRP A CA 1
ATOM 1756 C C . TRP A 1 229 ? 7.949 -7.244 -11.274 1.00 98.56 229 TRP A C 1
ATOM 1758 O O . TRP A 1 229 ? 6.917 -6.744 -11.721 1.00 98.56 229 TRP A O 1
ATOM 1768 N N . THR A 1 230 ? 8.381 -6.992 -10.036 1.00 98.12 230 THR A N 1
ATOM 1769 C CA . THR A 1 230 ? 7.654 -6.118 -9.102 1.00 98.12 230 THR A CA 1
ATOM 1770 C C . THR A 1 230 ? 7.600 -4.680 -9.623 1.00 98.12 230 THR A C 1
ATOM 1772 O O . THR A 1 230 ? 6.515 -4.111 -9.735 1.00 98.12 230 THR A O 1
ATOM 1775 N N . GLY A 1 231 ? 8.743 -4.121 -10.029 1.00 97.94 231 GLY A N 1
ATOM 1776 C CA . GLY A 1 231 ? 8.844 -2.758 -10.552 1.00 97.94 231 GLY A CA 1
ATOM 1777 C C . GLY A 1 231 ? 8.023 -2.535 -11.824 1.00 97.94 231 GLY A C 1
ATOM 1778 O O . GLY A 1 231 ? 7.464 -1.461 -12.012 1.00 97.94 231 GLY A O 1
ATOM 1779 N N . THR A 1 232 ? 7.857 -3.560 -12.665 1.00 98.62 232 THR A N 1
ATOM 1780 C CA . THR A 1 232 ? 7.005 -3.491 -13.865 1.00 98.62 232 THR A CA 1
ATOM 1781 C C . THR A 1 232 ? 5.533 -3.283 -13.504 1.00 98.62 232 THR A C 1
ATOM 1783 O O . THR A 1 232 ? 4.861 -2.453 -14.114 1.00 98.62 232 THR A O 1
ATOM 1786 N N . ALA A 1 233 ? 5.022 -3.985 -12.488 1.00 98.19 233 ALA A N 1
ATOM 1787 C CA . ALA A 1 233 ? 3.655 -3.783 -12.000 1.00 98.19 233 ALA A CA 1
ATOM 1788 C C . ALA A 1 233 ? 3.453 -2.396 -11.383 1.00 98.19 233 ALA A C 1
ATOM 1790 O O . ALA A 1 233 ? 2.453 -1.728 -11.650 1.00 98.19 233 ALA A O 1
ATOM 1791 N N . GLU A 1 234 ? 4.412 -1.953 -10.570 1.00 97.56 234 GLU A N 1
ATOM 1792 C CA . GLU A 1 234 ? 4.386 -0.620 -9.968 1.00 97.56 234 GLU A CA 1
ATOM 1793 C C . GLU A 1 234 ? 4.428 0.475 -11.044 1.00 97.56 234 GLU A C 1
ATOM 1795 O O . GLU A 1 234 ? 3.697 1.464 -10.947 1.00 97.56 234 GLU A O 1
ATOM 1800 N N . ALA A 1 235 ? 5.218 0.273 -12.101 1.00 97.56 235 ALA A N 1
ATOM 1801 C CA . ALA A 1 235 ? 5.314 1.178 -13.237 1.00 97.56 235 ALA A CA 1
ATOM 1802 C C . ALA A 1 235 ? 3.996 1.274 -14.013 1.00 97.56 235 ALA A C 1
ATOM 1804 O O . ALA A 1 235 ? 3.519 2.380 -14.263 1.00 97.56 235 ALA A O 1
ATOM 1805 N N . VAL A 1 236 ? 3.373 0.135 -14.332 1.00 97.88 236 VAL A N 1
ATOM 1806 C CA . VAL A 1 236 ? 2.047 0.071 -14.969 1.00 97.88 236 VAL A CA 1
ATOM 1807 C C . VAL A 1 236 ? 1.029 0.920 -14.209 1.00 97.88 236 VAL A C 1
ATOM 1809 O O . VAL A 1 236 ? 0.396 1.802 -14.789 1.00 97.88 236 VAL A O 1
ATOM 1812 N N . LEU A 1 237 ? 0.895 0.686 -12.901 1.00 97.19 237 LEU A N 1
ATOM 1813 C CA . LEU A 1 237 ? -0.072 1.405 -12.070 1.00 97.19 237 LEU A CA 1
ATOM 1814 C C . LEU A 1 237 ? 0.261 2.900 -11.996 1.00 97.19 237 LEU A C 1
ATOM 1816 O O . LEU A 1 237 ? -0.628 3.743 -12.121 1.00 97.19 237 LEU A O 1
ATOM 1820 N N . SER A 1 238 ? 1.544 3.233 -11.851 1.00 96.31 238 SER A N 1
ATOM 1821 C CA . SER A 1 238 ? 2.020 4.616 -11.770 1.00 96.31 238 SER A CA 1
ATOM 1822 C C . SER A 1 238 ? 1.714 5.412 -13.039 1.00 96.31 238 SER A C 1
ATOM 1824 O O . SER A 1 238 ? 1.163 6.511 -12.948 1.00 96.31 238 SER A O 1
ATOM 1826 N N . LEU A 1 239 ? 2.019 4.846 -14.211 1.00 95.62 239 LEU A N 1
ATOM 1827 C CA . LEU A 1 239 ? 1.759 5.451 -15.522 1.00 95.62 239 LEU A CA 1
ATOM 1828 C C . LEU A 1 239 ? 0.257 5.606 -15.790 1.00 95.62 239 LEU A C 1
ATOM 1830 O O . LEU A 1 239 ? -0.163 6.582 -16.405 1.00 95.62 239 LEU A O 1
ATOM 1834 N N . ALA A 1 240 ? -0.560 4.688 -15.271 1.00 95.19 240 ALA A N 1
ATOM 1835 C CA . ALA A 1 240 ? -2.016 4.755 -15.348 1.00 95.19 240 ALA A CA 1
ATOM 1836 C C . ALA A 1 240 ? -2.656 5.718 -14.327 1.00 95.19 240 ALA A C 1
ATOM 1838 O O . ALA A 1 240 ? -3.884 5.778 -14.228 1.00 95.19 240 ALA A O 1
ATOM 1839 N N . GLY A 1 241 ? -1.860 6.449 -13.534 1.00 94.38 241 GLY A N 1
ATOM 1840 C CA . GLY A 1 241 ? -2.372 7.350 -12.500 1.00 94.38 241 GLY A CA 1
ATOM 1841 C C . GLY A 1 241 ? -3.118 6.615 -11.383 1.00 94.38 241 GLY A C 1
ATOM 1842 O O . GLY A 1 241 ? -4.041 7.169 -10.789 1.00 94.38 241 GLY A O 1
ATOM 1843 N N . ARG A 1 242 ? -2.754 5.357 -11.114 1.00 95.19 242 ARG A N 1
ATOM 1844 C CA . ARG A 1 242 ? -3.327 4.528 -10.051 1.00 95.19 242 ARG A CA 1
ATOM 1845 C C . ARG A 1 242 ? -2.449 4.555 -8.808 1.00 95.19 242 ARG A C 1
ATOM 1847 O O . ARG A 1 242 ? -1.250 4.822 -8.863 1.00 95.19 242 ARG A O 1
ATOM 1854 N N . TRP A 1 243 ? -3.076 4.276 -7.671 1.00 94.94 243 TRP A N 1
ATOM 1855 C CA . TRP A 1 243 ? -2.371 4.021 -6.422 1.00 94.94 243 TRP A CA 1
ATOM 1856 C C . TRP A 1 243 ? -1.497 2.774 -6.545 1.00 94.94 243 TRP A C 1
ATOM 1858 O O . TRP A 1 243 ? -1.881 1.817 -7.215 1.00 94.94 243 TRP A O 1
ATOM 1868 N N . VAL A 1 244 ? -0.347 2.774 -5.872 1.00 92.50 244 VAL A N 1
ATOM 1869 C CA . VAL A 1 244 ? 0.600 1.655 -5.908 1.00 92.50 244 VAL A CA 1
ATOM 1870 C C . VAL A 1 244 ? 0.726 1.071 -4.513 1.00 92.50 244 VAL A C 1
ATOM 1872 O O . VAL A 1 244 ? 1.242 1.717 -3.603 1.00 92.50 244 VAL A O 1
ATOM 1875 N N . SER A 1 245 ? 0.259 -0.160 -4.327 1.00 90.06 245 SER A N 1
ATOM 1876 C CA . SER A 1 245 ? 0.309 -0.844 -3.031 1.00 90.06 245 SER A CA 1
ATOM 1877 C C . SER A 1 245 ? 1.288 -2.006 -3.036 1.00 90.06 245 SER A C 1
ATOM 1879 O O . SER A 1 245 ? 1.512 -2.643 -4.056 1.00 90.06 245 SER A O 1
ATOM 1881 N N . GLY A 1 246 ? 1.830 -2.333 -1.863 1.00 87.50 246 GLY A N 1
ATOM 1882 C CA . GLY A 1 246 ? 2.727 -3.476 -1.707 1.00 87.50 246 GLY A CA 1
ATOM 1883 C C . GLY A 1 246 ? 2.011 -4.805 -1.448 1.00 87.50 246 GLY A C 1
ATOM 1884 O O . GLY A 1 246 ? 0.833 -4.866 -1.079 1.00 87.50 246 GLY A O 1
ATOM 1885 N N . GLY A 1 2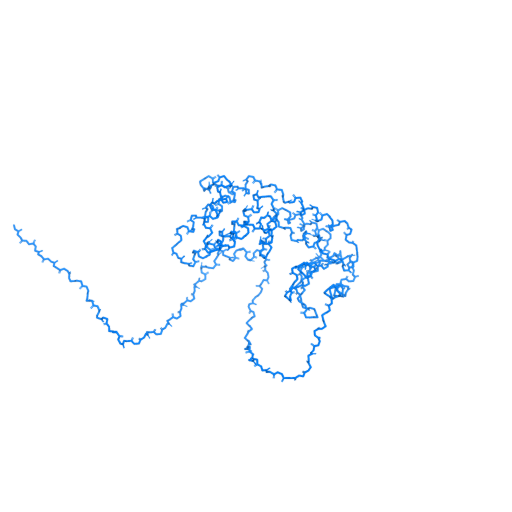47 ? 2.774 -5.894 -1.563 1.00 89.19 247 GLY A N 1
ATOM 1886 C CA . GLY A 1 247 ? 2.349 -7.238 -1.172 1.00 89.19 247 GLY A CA 1
ATOM 1887 C C . GLY A 1 247 ? 1.104 -7.713 -1.924 1.00 89.19 247 GLY A C 1
ATOM 1888 O O . GLY A 1 247 ? 0.995 -7.556 -3.136 1.00 89.19 247 GLY A O 1
ATOM 1889 N N . LYS A 1 248 ? 0.135 -8.282 -1.194 1.00 90.44 248 LYS A N 1
ATOM 1890 C CA . LYS A 1 248 ? -1.108 -8.835 -1.771 1.00 90.44 248 LYS A CA 1
ATOM 1891 C C . LYS A 1 248 ? -1.918 -7.794 -2.553 1.00 90.44 248 LYS A C 1
ATOM 1893 O O . LYS A 1 248 ? -2.666 -8.165 -3.454 1.00 90.44 248 LYS A O 1
ATOM 1898 N N . TRP A 1 249 ? -1.803 -6.517 -2.186 1.00 92.31 249 TRP A N 1
ATOM 1899 C CA . TRP A 1 249 ? -2.563 -5.443 -2.816 1.00 92.31 249 TRP A CA 1
ATOM 1900 C C . TRP A 1 249 ? -2.023 -5.047 -4.185 1.00 92.31 249 TRP A C 1
ATOM 1902 O O . TRP A 1 249 ? -2.826 -4.617 -4.997 1.00 92.31 249 TRP A O 1
ATOM 1912 N N . LEU A 1 250 ? -0.742 -5.281 -4.492 1.00 95.62 250 LEU A N 1
ATOM 1913 C CA . LEU A 1 250 ? -0.199 -5.000 -5.828 1.00 95.62 250 LEU A CA 1
ATOM 1914 C C . LEU A 1 250 ? -0.993 -5.741 -6.917 1.00 95.62 250 LEU A C 1
ATOM 1916 O O . LEU A 1 250 ? -1.431 -5.150 -7.898 1.00 95.62 250 LEU A O 1
ATOM 1920 N N . LEU A 1 251 ? -1.270 -7.030 -6.690 1.00 96.00 251 LEU A N 1
ATOM 1921 C CA . LEU A 1 251 ? -2.091 -7.837 -7.594 1.00 96.00 251 LEU A CA 1
ATOM 1922 C C . LEU A 1 251 ? -3.559 -7.385 -7.626 1.00 96.00 251 LEU A C 1
ATOM 1924 O O . LEU A 1 251 ? -4.206 -7.477 -8.666 1.00 96.00 251 LEU A O 1
ATOM 1928 N N . ARG A 1 252 ? -4.113 -6.933 -6.496 1.00 93.88 252 ARG A N 1
ATOM 1929 C CA . ARG A 1 252 ? -5.504 -6.450 -6.443 1.00 93.88 252 ARG A CA 1
ATOM 1930 C C . ARG A 1 252 ? -5.659 -5.157 -7.232 1.00 93.88 252 ARG A C 1
ATOM 1932 O O . ARG A 1 252 ? -6.558 -5.084 -8.058 1.00 93.88 252 ARG A O 1
ATOM 1939 N N . ASP A 1 253 ? -4.741 -4.217 -7.033 1.00 94.75 253 ASP A N 1
ATOM 1940 C CA . ASP A 1 253 ? -4.703 -2.945 -7.752 1.00 94.75 253 ASP A CA 1
ATOM 1941 C C . ASP A 1 253 ? -4.520 -3.186 -9.260 1.00 94.75 253 ASP A C 1
ATOM 1943 O O . ASP A 1 253 ? -5.224 -2.587 -10.069 1.00 94.75 253 ASP A O 1
ATOM 1947 N N . LEU A 1 254 ? -3.649 -4.127 -9.655 1.00 97.00 254 LEU A N 1
ATOM 1948 C CA . LEU A 1 254 ? -3.515 -4.535 -11.058 1.00 97.00 254 LEU A CA 1
ATOM 1949 C C . LEU A 1 254 ? -4.806 -5.126 -11.624 1.00 97.00 254 LEU A C 1
ATOM 1951 O O . LEU A 1 254 ? -5.208 -4.747 -12.715 1.00 97.00 254 LEU A O 1
ATOM 1955 N N . ARG A 1 255 ? -5.470 -6.038 -10.905 1.00 96.88 255 ARG A N 1
ATOM 1956 C CA . ARG A 1 255 ? -6.720 -6.660 -11.378 1.00 96.88 255 ARG A CA 1
ATOM 1957 C C . ARG A 1 255 ? -7.873 -5.673 -11.479 1.00 96.88 255 ARG A C 1
ATOM 1959 O O . ARG A 1 255 ? -8.707 -5.818 -12.366 1.00 96.88 255 ARG A O 1
ATOM 1966 N N . GLU A 1 256 ? -7.929 -4.707 -10.570 1.00 94.19 256 GLU A N 1
ATOM 1967 C CA . GLU A 1 256 ? -8.898 -3.616 -10.622 1.00 94.19 256 GLU A CA 1
ATOM 1968 C C . GLU A 1 256 ? -8.627 -2.689 -11.814 1.00 94.19 256 GLU A C 1
ATOM 1970 O O . GLU A 1 256 ? -9.563 -2.248 -12.478 1.00 94.19 256 GLU A O 1
ATOM 1975 N N . HIS A 1 257 ? -7.354 -2.420 -12.110 1.00 95.69 257 HIS A N 1
ATOM 1976 C CA . HIS A 1 257 ? -6.962 -1.589 -13.241 1.00 95.69 257 HIS A CA 1
ATOM 1977 C C . HIS A 1 257 ? -7.181 -2.277 -14.598 1.00 95.69 257 HIS A C 1
ATOM 1979 O O . HIS A 1 257 ? -7.825 -1.695 -15.473 1.00 95.69 257 HIS A O 1
ATOM 1985 N N . ASP A 1 258 ? -6.608 -3.466 -14.777 1.00 97.75 258 ASP A N 1
ATOM 1986 C CA . ASP A 1 258 ? -6.665 -4.276 -15.991 1.00 97.75 258 ASP A CA 1
ATOM 1987 C C . ASP A 1 258 ? -6.420 -5.764 -15.636 1.00 97.75 258 ASP A C 1
ATOM 1989 O O . ASP A 1 258 ? -5.276 -6.187 -15.416 1.00 97.75 258 ASP A O 1
ATOM 1993 N N . PRO A 1 259 ? -7.476 -6.601 -15.594 1.00 97.88 259 PRO A N 1
ATOM 1994 C CA . PRO A 1 259 ? -7.346 -8.011 -15.244 1.00 97.88 259 PRO A CA 1
ATOM 1995 C C . PRO A 1 259 ? -6.554 -8.815 -16.281 1.00 97.88 259 PRO A C 1
ATOM 1997 O O . PRO A 1 259 ? -5.911 -9.793 -15.912 1.00 97.88 259 PRO A O 1
ATOM 2000 N N . VAL A 1 260 ? -6.555 -8.420 -17.559 1.00 98.31 260 VAL A N 1
ATOM 2001 C CA . VAL A 1 260 ? -5.782 -9.118 -18.598 1.00 98.31 260 VAL A CA 1
ATOM 2002 C C . VAL A 1 260 ? -4.296 -8.846 -18.395 1.00 98.31 260 VAL A C 1
ATOM 2004 O O . VAL A 1 260 ? -3.485 -9.774 -18.416 1.00 98.31 260 VAL A O 1
ATOM 2007 N N . LEU A 1 261 ? -3.933 -7.590 -18.139 1.00 98.06 261 LEU A N 1
ATOM 2008 C CA . LEU A 1 261 ? -2.561 -7.209 -17.820 1.00 98.06 261 LEU A CA 1
ATOM 2009 C C . LEU A 1 261 ? -2.067 -7.859 -16.524 1.00 98.06 261 LEU A C 1
ATOM 2011 O O . LEU A 1 261 ? -0.924 -8.307 -16.474 1.00 98.06 261 LEU A O 1
ATOM 2015 N N . ALA A 1 262 ? -2.921 -7.967 -15.503 1.00 98.38 262 ALA A N 1
ATOM 2016 C CA . ALA A 1 262 ? -2.582 -8.647 -14.256 1.00 98.38 262 ALA A CA 1
ATOM 2017 C C . ALA A 1 262 ? -2.190 -10.118 -14.483 1.00 98.38 262 ALA A C 1
ATOM 2019 O O . ALA A 1 262 ? -1.199 -10.585 -13.922 1.00 98.38 262 ALA A O 1
ATOM 2020 N N . GLU A 1 263 ? -2.920 -10.842 -15.335 1.00 98.44 263 GLU A N 1
ATOM 2021 C CA . GLU A 1 263 ? -2.596 -12.238 -15.655 1.00 98.44 263 GLU A CA 1
ATOM 2022 C C . GLU A 1 263 ? -1.329 -12.352 -16.518 1.00 98.44 263 GLU A C 1
ATOM 2024 O O . GLU A 1 263 ? -0.496 -13.228 -16.277 1.00 98.44 263 GLU A O 1
ATOM 2029 N N . ARG A 1 264 ? -1.107 -11.422 -17.459 1.00 98.50 264 ARG A N 1
ATOM 2030 C CA . ARG A 1 264 ? 0.165 -11.334 -18.203 1.00 98.50 264 ARG A CA 1
ATOM 2031 C C . ARG A 1 264 ? 1.348 -11.085 -17.270 1.00 98.50 264 ARG A C 1
ATOM 2033 O O . ARG A 1 264 ? 2.393 -11.709 -17.431 1.00 98.50 264 ARG A O 1
ATOM 2040 N N . TRP A 1 265 ? 1.180 -10.200 -16.291 1.00 98.50 265 TRP A N 1
ATOM 2041 C CA . TRP A 1 265 ? 2.189 -9.921 -15.277 1.00 98.50 265 TRP A CA 1
ATOM 2042 C C . TRP A 1 265 ? 2.492 -11.158 -14.434 1.00 98.50 265 TRP A C 1
ATOM 2044 O O . TRP A 1 265 ? 3.658 -11.517 -14.298 1.00 98.50 265 TRP A O 1
ATOM 2054 N N . LEU A 1 266 ? 1.476 -11.867 -13.933 1.00 98.38 266 LEU A N 1
ATOM 2055 C CA . LEU A 1 266 ? 1.674 -13.115 -13.185 1.00 98.38 266 LEU A CA 1
ATOM 2056 C C . LEU A 1 266 ? 2.427 -14.174 -14.006 1.00 98.38 266 LEU A C 1
ATOM 2058 O O . LEU A 1 266 ? 3.330 -14.824 -13.480 1.00 98.38 266 LEU A O 1
ATOM 2062 N N . ALA A 1 267 ? 2.089 -14.321 -15.289 1.00 98.38 267 ALA A N 1
ATOM 2063 C CA . ALA A 1 267 ? 2.756 -15.258 -16.191 1.00 98.38 267 ALA A CA 1
ATOM 2064 C C . ALA A 1 267 ? 4.221 -14.879 -16.480 1.00 98.38 267 ALA A C 1
ATOM 2066 O O . ALA A 1 267 ? 5.038 -15.755 -16.747 1.00 98.38 267 ALA A O 1
ATOM 2067 N N . ALA A 1 268 ? 4.567 -13.593 -16.389 1.00 97.94 268 ALA A N 1
ATOM 2068 C CA . ALA A 1 268 ? 5.913 -13.074 -16.622 1.00 97.94 268 ALA A CA 1
ATOM 2069 C C . ALA A 1 268 ? 6.838 -13.157 -15.389 1.00 97.94 268 ALA A C 1
ATOM 2071 O O . ALA A 1 268 ? 7.922 -12.583 -15.404 1.00 97.94 268 ALA A O 1
ATOM 2072 N N . ARG A 1 269 ? 6.433 -13.840 -14.305 1.00 95.56 269 ARG A N 1
ATOM 2073 C CA . ARG A 1 269 ? 7.200 -13.909 -13.045 1.00 95.56 269 ARG A CA 1
ATOM 2074 C C . ARG A 1 269 ? 8.640 -14.390 -13.228 1.00 95.56 269 ARG A C 1
ATOM 2076 O O . ARG A 1 269 ? 9.548 -13.804 -12.645 1.00 95.56 269 ARG A O 1
ATOM 2083 N N . ASP A 1 270 ? 8.832 -15.459 -13.994 1.00 92.56 270 ASP A N 1
ATOM 2084 C CA . ASP A 1 270 ? 10.148 -16.091 -14.150 1.00 92.56 270 ASP A CA 1
ATOM 2085 C C . ASP A 1 270 ? 10.999 -15.409 -15.241 1.00 92.56 270 ASP A C 1
ATOM 2087 O O . ASP A 1 270 ? 12.226 -15.503 -15.219 1.00 92.56 270 ASP A O 1
ATOM 2091 N N . ASP A 1 271 ? 10.356 -14.692 -16.171 1.00 96.44 271 ASP A N 1
ATOM 2092 C CA . ASP A 1 271 ? 11.009 -13.887 -17.209 1.00 96.44 271 ASP A CA 1
ATOM 2093 C C . ASP A 1 271 ? 10.221 -12.589 -17.485 1.00 96.44 271 ASP A C 1
ATOM 2095 O O . ASP A 1 271 ? 9.377 -12.529 -18.388 1.00 96.44 271 ASP A O 1
ATOM 2099 N N . PRO A 1 272 ? 10.468 -11.524 -16.702 1.00 98.06 272 PRO A N 1
ATOM 2100 C CA . PRO A 1 272 ? 9.724 -10.273 -16.817 1.00 98.06 272 PRO A CA 1
ATOM 2101 C C . PRO A 1 272 ? 10.190 -9.388 -17.978 1.00 98.06 272 PRO A C 1
ATOM 2103 O O . PRO A 1 272 ? 9.565 -8.357 -18.235 1.00 98.06 272 PRO A O 1
ATOM 2106 N N . ALA A 1 273 ? 11.269 -9.750 -18.683 1.00 98.50 273 ALA A N 1
ATOM 2107 C CA . ALA A 1 273 ? 11.964 -8.853 -19.606 1.00 98.50 273 ALA A CA 1
ATOM 2108 C C . ALA A 1 273 ? 11.064 -8.343 -20.742 1.00 98.50 273 ALA A C 1
ATOM 2110 O O . ALA A 1 273 ? 11.081 -7.153 -21.070 1.00 98.50 273 ALA A O 1
ATOM 2111 N N . ALA A 1 274 ? 10.246 -9.223 -21.326 1.00 98.56 274 ALA A N 1
ATOM 2112 C CA . ALA A 1 274 ? 9.355 -8.858 -22.425 1.00 98.56 274 ALA A CA 1
ATOM 2113 C C . ALA A 1 274 ? 8.291 -7.836 -21.989 1.00 98.56 274 ALA A C 1
ATOM 2115 O O . ALA A 1 274 ? 8.106 -6.815 -22.652 1.00 98.56 274 ALA A O 1
ATOM 2116 N N . LEU A 1 275 ? 7.634 -8.075 -20.849 1.00 98.69 275 LEU A N 1
ATOM 2117 C CA . LEU A 1 275 ? 6.604 -7.174 -20.331 1.00 98.69 275 LEU A CA 1
ATOM 2118 C C . LEU A 1 275 ? 7.208 -5.842 -19.871 1.00 98.69 275 LEU A C 1
ATOM 2120 O O . LEU A 1 275 ? 6.666 -4.785 -20.184 1.00 98.69 275 LEU A O 1
ATOM 2124 N N . ALA A 1 276 ? 8.352 -5.878 -19.186 1.00 98.75 276 ALA A N 1
ATOM 2125 C CA . ALA A 1 276 ? 9.070 -4.675 -18.778 1.00 98.75 276 ALA A CA 1
ATOM 2126 C C . ALA A 1 276 ? 9.470 -3.811 -19.985 1.00 98.75 276 ALA A C 1
ATOM 2128 O O . ALA A 1 276 ? 9.321 -2.592 -19.948 1.00 98.75 276 ALA A O 1
ATOM 2129 N N . THR A 1 277 ? 9.914 -4.437 -21.080 1.00 98.81 277 THR A N 1
ATOM 2130 C CA . THR A 1 277 ? 10.258 -3.736 -22.327 1.00 98.81 277 THR A CA 1
ATOM 2131 C C . THR A 1 277 ? 9.037 -3.057 -22.952 1.00 98.81 277 THR A C 1
ATOM 2133 O O . THR A 1 277 ? 9.137 -1.915 -23.394 1.00 98.81 277 THR A O 1
ATOM 2136 N N . GLU A 1 278 ? 7.879 -3.723 -22.972 1.00 98.56 278 GLU A N 1
ATOM 2137 C CA . GLU A 1 278 ? 6.621 -3.141 -23.464 1.00 98.56 278 GLU A CA 1
ATOM 2138 C C . GLU A 1 278 ? 6.194 -1.925 -22.635 1.00 98.56 278 GLU A C 1
ATOM 2140 O O . GLU A 1 278 ? 5.898 -0.867 -23.192 1.00 98.56 278 GLU A O 1
ATOM 2145 N N . VAL A 1 279 ? 6.211 -2.058 -21.305 1.00 98.50 279 VAL A N 1
ATOM 2146 C CA . VAL A 1 279 ? 5.861 -0.970 -20.381 1.00 98.50 279 VAL A CA 1
ATOM 2147 C C . VAL A 1 279 ? 6.823 0.205 -20.545 1.00 98.50 279 VAL A C 1
ATOM 2149 O O . VAL A 1 279 ? 6.388 1.351 -20.659 1.00 98.50 279 VAL A O 1
ATOM 2152 N N . LEU A 1 280 ? 8.127 -0.070 -20.637 1.00 98.56 280 LEU A N 1
ATOM 2153 C CA . LEU A 1 280 ? 9.150 0.945 -20.865 1.00 98.56 280 LEU A CA 1
ATOM 2154 C C . LEU A 1 280 ? 8.962 1.654 -22.211 1.00 98.56 280 LEU A C 1
ATOM 2156 O O . LEU A 1 280 ? 9.077 2.875 -22.274 1.00 98.56 280 LEU A O 1
ATOM 2160 N N . ALA A 1 281 ? 8.632 0.926 -23.281 1.00 98.38 281 ALA A N 1
ATOM 2161 C CA . ALA A 1 281 ? 8.336 1.521 -24.583 1.00 98.38 281 ALA A CA 1
ATOM 2162 C C . ALA A 1 281 ? 7.127 2.471 -24.510 1.00 98.38 281 ALA A C 1
ATOM 2164 O O . ALA A 1 281 ? 7.192 3.583 -25.038 1.00 98.38 281 ALA A O 1
ATOM 2165 N N . GLY A 1 282 ? 6.067 2.079 -23.796 1.00 97.19 282 GLY A N 1
ATOM 2166 C CA . GLY A 1 282 ? 4.904 2.933 -23.532 1.00 97.19 282 GLY A CA 1
ATOM 2167 C C . GLY A 1 282 ? 5.225 4.177 -22.694 1.00 97.19 282 GLY A C 1
ATOM 2168 O O . GLY A 1 282 ? 4.597 5.216 -22.878 1.00 97.19 282 GLY A O 1
ATOM 2169 N N . ALA A 1 283 ? 6.241 4.102 -21.832 1.00 96.94 283 ALA A N 1
ATOM 2170 C CA . ALA A 1 283 ? 6.728 5.211 -21.011 1.00 96.94 283 ALA A CA 1
ATOM 2171 C C . ALA A 1 283 ? 7.704 6.156 -21.746 1.00 96.94 283 ALA A C 1
ATOM 2173 O O . ALA A 1 283 ? 8.337 6.996 -21.118 1.00 96.94 283 ALA A O 1
ATOM 2174 N N . GLY A 1 284 ? 7.879 6.032 -23.066 1.00 97.25 284 GLY A N 1
ATOM 2175 C CA . GLY A 1 284 ? 8.829 6.856 -23.832 1.00 97.25 284 GLY A CA 1
ATOM 2176 C C . GLY A 1 284 ? 10.212 6.224 -24.014 1.00 97.25 284 GLY A C 1
ATOM 2177 O O . GLY A 1 284 ? 11.155 6.899 -24.425 1.00 97.25 284 GLY A O 1
ATOM 2178 N N . GLY A 1 285 ? 10.334 4.926 -23.742 1.00 98.00 285 GLY A N 1
ATOM 2179 C CA . GLY A 1 285 ? 11.521 4.126 -24.020 1.00 98.00 285 GLY A CA 1
ATOM 2180 C C . GLY A 1 285 ? 12.643 4.274 -22.988 1.00 98.00 285 GLY A C 1
ATOM 2181 O O . GLY A 1 285 ? 12.492 5.000 -21.998 1.00 98.00 285 GLY A O 1
ATOM 2182 N N . PRO A 1 286 ? 13.776 3.584 -23.225 1.00 97.94 286 PRO A N 1
ATOM 2183 C CA . PRO A 1 286 ? 14.892 3.521 -22.291 1.00 97.94 286 PRO A CA 1
ATOM 2184 C C . PRO A 1 286 ? 15.442 4.887 -21.879 1.00 97.94 286 PRO A C 1
ATOM 2186 O O . PRO A 1 286 ? 15.459 5.828 -22.675 1.00 97.94 286 PRO A O 1
ATOM 2189 N N . LEU A 1 287 ? 15.927 4.971 -20.642 1.00 98.00 287 LEU A N 1
ATOM 2190 C CA . LEU A 1 287 ? 16.647 6.120 -20.104 1.00 98.00 287 LEU A CA 1
ATOM 2191 C C . LEU A 1 287 ? 17.809 5.616 -19.249 1.00 98.00 287 LEU A C 1
ATOM 2193 O O . LEU A 1 287 ? 17.592 4.999 -18.218 1.00 98.00 287 LEU A O 1
ATOM 2197 N N . PHE A 1 288 ? 19.038 5.886 -19.671 1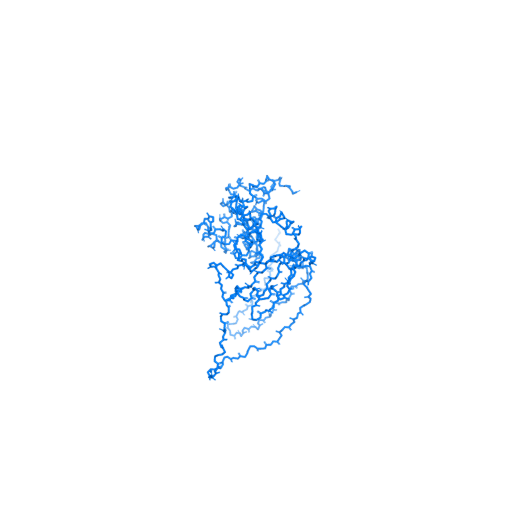.00 96.06 288 PHE A N 1
ATOM 2198 C CA . PHE A 1 288 ? 20.235 5.636 -18.866 1.00 96.06 288 PHE A CA 1
ATOM 2199 C C . PHE A 1 288 ? 21.166 6.834 -18.994 1.00 96.06 288 PHE A C 1
ATOM 2201 O O . PHE A 1 288 ? 21.420 7.546 -18.023 1.00 96.06 288 PHE A O 1
ATOM 2208 N N . ASP A 1 289 ? 21.583 7.125 -20.229 1.00 95.75 289 ASP A N 1
ATOM 2209 C CA . ASP A 1 289 ? 22.333 8.338 -20.527 1.00 95.75 289 ASP A CA 1
ATOM 2210 C C . ASP A 1 289 ? 21.499 9.585 -20.200 1.00 95.75 289 ASP A C 1
ATOM 2212 O O . ASP A 1 289 ? 20.324 9.688 -20.560 1.00 95.75 289 ASP A O 1
ATOM 2216 N N . GLY A 1 290 ? 22.112 10.525 -19.483 1.00 93.50 290 GLY A N 1
ATOM 2217 C CA . GLY A 1 290 ? 21.480 11.775 -19.070 1.00 93.50 290 GLY A CA 1
ATOM 2218 C C . GLY A 1 290 ? 20.561 11.712 -17.842 1.00 93.50 290 GLY A C 1
ATOM 2219 O O . GLY A 1 290 ? 20.114 12.778 -17.414 1.00 93.50 290 GLY A O 1
ATOM 2220 N N . TYR A 1 291 ? 20.308 10.542 -17.237 1.00 96.19 291 TYR A N 1
ATOM 2221 C CA . TYR A 1 291 ? 19.532 10.461 -15.990 1.00 96.19 291 TYR A CA 1
ATOM 2222 C C . TYR A 1 291 ? 20.218 11.226 -14.838 1.00 96.19 291 TYR A C 1
ATOM 2224 O O . TYR A 1 291 ? 21.442 11.184 -14.685 1.00 96.19 291 TYR A O 1
ATOM 2232 N N . ARG A 1 292 ? 19.429 11.936 -14.016 1.00 92.12 292 ARG A N 1
ATOM 2233 C CA . ARG A 1 292 ? 19.887 12.670 -12.821 1.00 92.12 292 ARG A CA 1
ATOM 2234 C C . ARG A 1 292 ? 18.835 12.587 -11.712 1.00 92.12 292 ARG A C 1
ATOM 2236 O O . ARG A 1 292 ? 17.670 12.869 -11.976 1.00 92.12 292 ARG A O 1
ATOM 2243 N N . ALA A 1 293 ? 19.274 12.227 -10.503 1.00 87.25 293 ALA A N 1
ATOM 2244 C CA . ALA A 1 293 ? 18.453 12.137 -9.291 1.00 87.25 293 ALA A CA 1
ATOM 2245 C C . ALA A 1 293 ? 18.531 13.412 -8.441 1.00 87.25 293 ALA A C 1
ATOM 2247 O O . ALA A 1 293 ? 19.617 14.041 -8.431 1.00 87.25 293 ALA A O 1
#